Protein AF-A0AA42YDP5-F1 (afdb_monomer)

Sequence (291 aa):
MPQPLALMGTMVLSLAGALAIDWLGHRAGLTPPGFVVPEGREARVWGALVRRSLAIMLLAAVLWLGVFGALATLGAAPPADLTGTGVGVLFLLHLVFAAAIVLWYLLGFAGFRSLSLPRVLGLETASLPRELLVGLGAGVGAWVVVIAVLLVVGLVIVATGGEDALPREPPAMIPWIAGLPIAVRLAVSLSAGFFEELFFRGFLQPRTGVALSTALFVLAHANYEQPLMLVGIALLSLIFAQLVRWRRNIWPAIVAHALFDAVQLLVVVPMALEFLERGEAGPWLPIAGLG

Radius of gyration: 21.23 Å; Cα contacts (8 Å, |Δi|>4): 344; chains: 1; bounding box: 53×48×70 Å

pLDDT: mean 91.29, std 12.36, range [35.81, 98.88]

Structure (mmCIF, N/CA/C/O backbone):
data_AF-A0AA42YDP5-F1
#
_entry.id   AF-A0AA42YDP5-F1
#
loop_
_atom_site.group_PDB
_atom_site.id
_atom_site.type_symbol
_atom_site.label_atom_id
_atom_site.label_alt_id
_atom_site.label_comp_id
_atom_site.label_asym_id
_atom_site.label_entity_id
_atom_site.label_seq_id
_atom_site.pdbx_PDB_ins_code
_atom_site.Cartn_x
_atom_site.Cartn_y
_atom_site.Cartn_z
_atom_site.occupancy
_atom_site.B_iso_or_equiv
_atom_site.auth_seq_id
_atom_site.auth_comp_id
_atom_site.auth_asym_id
_atom_site.auth_atom_id
_atom_site.pdbx_PDB_model_num
ATOM 1 N N . MET A 1 1 ? 13.382 20.798 -7.047 1.00 60.06 1 MET A N 1
ATOM 2 C CA . MET A 1 1 ? 12.387 20.889 -5.955 1.00 60.06 1 MET A CA 1
ATOM 3 C C . MET A 1 1 ? 11.008 21.030 -6.580 1.00 60.06 1 MET A C 1
ATOM 5 O O . MET A 1 1 ? 10.918 21.751 -7.571 1.00 60.06 1 MET A O 1
ATOM 9 N N . PRO A 1 2 ? 9.975 20.344 -6.066 1.00 68.69 2 PRO A N 1
ATOM 10 C CA . PRO A 1 2 ? 8.617 20.468 -6.591 1.00 68.69 2 PRO A CA 1
ATOM 11 C C . PRO A 1 2 ? 8.120 21.915 -6.477 1.00 68.69 2 PRO A C 1
ATOM 13 O O . PRO A 1 2 ? 8.453 22.619 -5.521 1.00 68.69 2 PRO A O 1
ATOM 16 N N . GLN A 1 3 ? 7.342 22.370 -7.461 1.00 84.19 3 GLN A N 1
ATOM 17 C CA . GLN A 1 3 ? 6.787 23.724 -7.437 1.00 84.19 3 GLN A CA 1
ATOM 18 C C . GLN A 1 3 ? 5.827 23.876 -6.239 1.00 84.19 3 GLN A C 1
ATOM 20 O O . GLN A 1 3 ? 5.048 22.955 -5.976 1.00 84.19 3 GLN A O 1
ATOM 25 N N . PRO A 1 4 ? 5.807 25.024 -5.531 1.00 87.69 4 PRO A N 1
ATOM 26 C CA . PRO A 1 4 ? 4.947 25.222 -4.357 1.00 87.69 4 PRO A CA 1
ATOM 27 C C . PRO A 1 4 ? 3.463 24.920 -4.612 1.00 87.69 4 PRO A C 1
ATOM 29 O O . PRO A 1 4 ? 2.783 24.363 -3.752 1.00 87.69 4 PRO A O 1
ATOM 32 N N . LEU A 1 5 ? 2.970 25.222 -5.818 1.00 89.56 5 LEU A N 1
ATOM 33 C CA . LEU A 1 5 ? 1.597 24.921 -6.230 1.00 89.56 5 LEU A CA 1
ATOM 34 C C . LEU A 1 5 ? 1.321 23.414 -6.321 1.00 89.56 5 LEU A C 1
ATOM 36 O O . LEU A 1 5 ? 0.248 22.974 -5.917 1.00 89.56 5 LEU A O 1
ATOM 40 N N . ALA A 1 6 ? 2.284 22.618 -6.793 1.00 89.81 6 ALA A N 1
ATOM 41 C CA . ALA A 1 6 ? 2.152 21.164 -6.865 1.00 89.81 6 ALA A CA 1
ATOM 42 C C . ALA A 1 6 ? 2.104 20.540 -5.459 1.00 89.81 6 ALA A C 1
ATOM 44 O O . ALA A 1 6 ? 1.275 19.673 -5.181 1.00 89.81 6 ALA A O 1
ATOM 45 N N . LEU A 1 7 ? 2.933 21.037 -4.535 1.00 91.31 7 LEU A N 1
ATOM 46 C CA . LEU A 1 7 ? 2.887 20.630 -3.127 1.00 91.31 7 LEU A CA 1
ATOM 47 C C . LEU A 1 7 ? 1.543 20.979 -2.476 1.00 91.31 7 LEU A C 1
ATOM 49 O O . LEU A 1 7 ? 0.930 20.130 -1.833 1.00 91.31 7 LEU A O 1
ATOM 53 N N . MET A 1 8 ? 1.053 22.202 -2.679 1.00 94.69 8 MET A N 1
ATOM 54 C CA . MET A 1 8 ? -0.244 22.623 -2.148 1.00 94.69 8 MET A CA 1
ATOM 55 C C . MET A 1 8 ? -1.392 21.788 -2.734 1.00 94.69 8 MET A C 1
ATOM 57 O O . MET A 1 8 ? -2.274 21.349 -1.997 1.00 94.69 8 MET A O 1
ATOM 61 N N . GLY A 1 9 ? -1.360 21.512 -4.042 1.00 95.62 9 GLY A N 1
ATOM 62 C CA . GLY A 1 9 ? -2.354 20.677 -4.714 1.00 95.62 9 GLY A CA 1
ATOM 63 C C . GLY A 1 9 ? -2.434 19.269 -4.121 1.00 95.62 9 GLY A C 1
ATOM 64 O O . GLY A 1 9 ? -3.526 18.785 -3.825 1.00 95.62 9 GLY A O 1
ATOM 65 N N . THR A 1 10 ? -1.291 18.629 -3.860 1.00 96.38 10 THR A N 1
ATOM 66 C CA . THR A 1 10 ? -1.270 17.283 -3.265 1.00 96.38 10 THR A CA 1
ATOM 67 C C . THR A 1 10 ? -1.745 17.275 -1.814 1.00 96.38 10 THR A C 1
ATOM 69 O O . THR A 1 10 ? -2.442 16.339 -1.421 1.00 96.38 10 THR A O 1
ATOM 72 N N . MET A 1 11 ? -1.473 18.322 -1.026 1.00 96.88 11 MET A N 1
ATOM 73 C CA . MET A 1 11 ? -2.039 18.467 0.325 1.00 96.88 11 MET A CA 1
ATOM 74 C C . MET A 1 11 ? -3.570 18.576 0.297 1.00 96.88 11 MET A C 1
ATOM 76 O O . MET A 1 11 ? -4.250 17.897 1.069 1.00 96.88 11 MET A O 1
ATOM 80 N N . VAL A 1 12 ? -4.125 19.375 -0.624 1.00 97.88 12 VAL A N 1
ATOM 81 C CA . VAL A 1 12 ? -5.582 19.517 -0.800 1.00 97.88 12 VAL A CA 1
ATOM 82 C C . VAL A 1 12 ? -6.216 18.188 -1.209 1.00 97.88 12 VAL A C 1
ATOM 84 O O . VAL A 1 12 ? -7.200 17.771 -0.596 1.00 97.88 12 VAL A O 1
ATOM 87 N N . LEU A 1 13 ? -5.632 17.485 -2.187 1.00 97.88 13 LEU A N 1
ATOM 88 C CA . LEU A 1 13 ? -6.095 16.155 -2.604 1.00 97.88 13 LEU A CA 1
ATOM 89 C C . LEU A 1 13 ? -6.057 15.147 -1.451 1.00 97.88 13 LEU A C 1
ATOM 91 O O . LEU A 1 13 ? -6.975 14.344 -1.305 1.00 97.88 13 LEU A O 1
ATOM 95 N N . SER A 1 14 ? -5.038 15.224 -0.598 1.00 98.38 14 SER A N 1
ATOM 96 C CA . SER A 1 14 ? -4.888 14.321 0.544 1.00 98.38 14 SER A CA 1
ATOM 97 C C . SER A 1 14 ? -5.940 14.561 1.620 1.00 98.38 14 SER A C 1
ATOM 99 O O . SER A 1 14 ? -6.517 13.602 2.134 1.00 98.38 14 SER A O 1
ATOM 101 N N . LEU A 1 15 ? -6.247 15.826 1.928 1.00 98.62 15 LEU A N 1
ATOM 102 C CA . LEU A 1 15 ? -7.331 16.171 2.848 1.00 98.62 15 LEU A CA 1
ATOM 103 C C . LEU A 1 15 ? -8.695 15.755 2.281 1.00 98.62 15 LEU A C 1
ATOM 105 O O . LEU A 1 15 ? -9.489 15.133 2.987 1.00 98.62 15 LEU A O 1
ATOM 109 N N . ALA A 1 16 ? -8.952 16.041 1.002 1.00 98.44 16 ALA A N 1
ATOM 110 C CA . ALA A 1 16 ? -10.180 15.626 0.327 1.00 98.44 16 ALA A CA 1
ATOM 111 C C . ALA A 1 16 ? -10.330 14.094 0.310 1.00 98.44 16 ALA A C 1
ATOM 113 O O . ALA A 1 16 ? -11.400 13.572 0.621 1.00 98.44 16 ALA A O 1
ATOM 114 N N . GLY A 1 17 ? -9.245 13.370 0.023 1.00 98.38 17 GLY A N 1
ATOM 115 C CA . GLY A 1 17 ? -9.190 11.912 0.072 1.00 98.38 17 GLY A CA 1
ATOM 116 C C . GLY A 1 17 ? -9.480 11.366 1.470 1.00 98.38 17 GLY A C 1
ATOM 117 O O . GLY A 1 17 ? -10.308 10.469 1.612 1.00 98.38 17 GLY A O 1
ATOM 118 N N . ALA A 1 18 ? -8.872 11.938 2.513 1.00 98.69 18 ALA A N 1
ATOM 119 C CA . ALA A 1 18 ? -9.116 11.534 3.897 1.00 98.69 18 ALA A CA 1
ATOM 120 C C . ALA A 1 18 ? -10.579 11.747 4.321 1.00 98.69 18 ALA A C 1
ATOM 122 O O . ALA A 1 18 ? -11.178 10.854 4.921 1.00 98.69 18 ALA A O 1
ATOM 123 N N . LEU A 1 19 ? -11.175 12.889 3.958 1.00 98.62 19 LEU A N 1
ATOM 124 C CA . LEU A 1 19 ? -12.594 13.176 4.193 1.00 98.62 19 LEU A CA 1
ATOM 125 C C . LEU A 1 19 ? -13.506 12.195 3.442 1.00 98.62 19 LEU A C 1
ATOM 127 O O . LEU A 1 19 ? -14.472 11.690 4.015 1.00 98.62 19 LEU A O 1
ATOM 131 N N . ALA A 1 20 ? -13.188 11.880 2.183 1.00 98.44 20 ALA A N 1
ATOM 132 C CA . ALA A 1 20 ? -13.941 10.910 1.394 1.00 98.44 20 ALA A CA 1
ATOM 133 C C . ALA A 1 20 ? -13.860 9.496 1.992 1.00 98.44 20 ALA A C 1
ATOM 135 O O . ALA A 1 20 ? -14.878 8.812 2.081 1.00 98.44 20 ALA A O 1
ATOM 136 N N . ILE A 1 21 ? -12.679 9.065 2.449 1.00 98.50 21 ILE A N 1
ATOM 137 C CA . ILE A 1 21 ? -12.478 7.762 3.101 1.00 98.50 21 ILE A CA 1
ATOM 138 C C . ILE A 1 21 ? -13.245 7.682 4.423 1.00 98.50 21 ILE A C 1
ATOM 140 O O . ILE A 1 21 ? -13.883 6.663 4.688 1.00 98.50 21 ILE A O 1
ATOM 144 N N . ASP A 1 22 ? -13.213 8.735 5.243 1.00 98.31 22 ASP A N 1
ATOM 145 C CA . ASP A 1 22 ? -13.980 8.800 6.491 1.00 98.31 22 ASP A CA 1
ATOM 146 C C . ASP A 1 22 ? -15.493 8.721 6.223 1.00 98.31 22 ASP A C 1
ATOM 148 O O . ASP A 1 22 ? -16.202 7.931 6.850 1.00 98.31 22 ASP A O 1
ATOM 152 N N . TRP A 1 23 ? -15.983 9.457 5.224 1.00 98.12 23 TRP A N 1
ATOM 153 C CA . TRP A 1 23 ? -17.385 9.422 4.809 1.00 98.12 23 TRP A CA 1
ATOM 154 C C . TRP A 1 23 ? -17.817 8.059 4.247 1.00 98.12 23 TRP A C 1
ATOM 156 O O . TRP A 1 23 ? -18.878 7.548 4.618 1.00 98.12 23 TRP A O 1
ATOM 166 N N . LEU A 1 24 ? -17.002 7.435 3.391 1.00 98.25 24 LEU A N 1
ATOM 167 C CA . LEU A 1 24 ? -17.268 6.092 2.867 1.00 98.25 24 LEU A CA 1
ATOM 168 C C . LEU A 1 24 ? -17.249 5.049 3.990 1.00 98.25 24 LEU A C 1
ATOM 170 O O . LEU A 1 24 ? -18.151 4.217 4.073 1.00 98.25 24 LEU A O 1
ATOM 174 N N . GLY A 1 25 ? -16.280 5.143 4.905 1.00 97.44 25 GLY A N 1
ATOM 175 C CA . GLY A 1 25 ? -16.210 4.302 6.095 1.00 97.44 25 GLY A CA 1
ATOM 176 C C . GLY A 1 25 ? -17.451 4.446 6.975 1.00 97.44 25 GLY A C 1
ATOM 177 O O . GLY A 1 25 ? -17.982 3.445 7.453 1.00 97.44 25 GLY A O 1
ATOM 178 N N . HIS A 1 26 ? -17.970 5.665 7.132 1.00 96.75 26 HIS A N 1
ATOM 179 C CA . HIS A 1 26 ? -19.226 5.904 7.836 1.00 96.75 26 HIS A CA 1
ATOM 180 C C . HIS A 1 26 ? -20.419 5.233 7.149 1.00 96.75 26 HIS A C 1
ATOM 182 O O . HIS A 1 26 ? -21.179 4.519 7.803 1.00 96.75 26 HIS A O 1
ATOM 188 N N . ARG A 1 27 ? -20.543 5.371 5.824 1.00 96.94 27 ARG A N 1
ATOM 189 C CA . ARG A 1 27 ? -21.592 4.696 5.040 1.00 96.94 27 ARG A CA 1
ATOM 190 C C . ARG A 1 27 ? -21.494 3.172 5.082 1.00 96.94 27 ARG A C 1
ATOM 192 O O . ARG A 1 27 ? -22.520 2.503 5.042 1.00 96.94 27 ARG A O 1
ATOM 199 N N . ALA A 1 28 ? -20.284 2.633 5.188 1.00 95.31 28 ALA A N 1
ATOM 200 C CA . ALA A 1 28 ? -20.033 1.203 5.337 1.00 95.31 28 ALA A CA 1
ATOM 201 C C . ALA A 1 28 ? -20.266 0.681 6.772 1.00 95.31 28 ALA A C 1
ATOM 203 O O . ALA A 1 28 ? -20.070 -0.506 7.022 1.00 95.31 28 ALA A O 1
ATOM 204 N N . GLY A 1 29 ? -20.650 1.541 7.726 1.00 95.50 29 GLY A N 1
ATOM 205 C CA . GLY A 1 29 ? -20.834 1.152 9.128 1.00 95.50 29 GLY A CA 1
ATOM 206 C C . GLY A 1 29 ? -19.521 0.859 9.864 1.00 95.50 29 GLY A C 1
ATOM 207 O O . GLY A 1 29 ? -19.519 0.160 10.873 1.00 95.50 29 GLY A O 1
ATOM 208 N N . LEU A 1 30 ? -18.398 1.385 9.369 1.00 95.44 30 LEU A N 1
ATOM 209 C CA . LEU A 1 30 ? -17.052 1.169 9.910 1.00 95.44 30 LEU A CA 1
ATOM 210 C C . LEU A 1 30 ? -16.560 2.329 10.787 1.00 95.44 30 LEU A C 1
ATOM 212 O O . LEU A 1 30 ? -15.367 2.406 11.084 1.00 95.44 30 LEU A O 1
ATOM 216 N N . THR A 1 31 ? -17.443 3.245 11.197 1.00 95.25 31 THR A N 1
ATOM 217 C CA . THR A 1 31 ? -17.087 4.331 12.121 1.00 95.25 31 THR A CA 1
ATOM 218 C C . THR A 1 31 ? -16.691 3.753 13.486 1.00 95.25 31 THR A C 1
ATOM 220 O O . THR A 1 31 ? -17.514 3.100 14.129 1.00 95.25 31 THR A O 1
ATOM 223 N N . PRO A 1 32 ? -15.462 4.002 13.974 1.00 95.38 32 PRO A N 1
ATOM 224 C CA . PRO A 1 32 ? -15.066 3.632 15.326 1.00 95.38 32 PRO A CA 1
ATOM 225 C C . PRO A 1 32 ? -15.949 4.274 16.397 1.00 95.38 32 PRO A C 1
ATOM 227 O O . PRO A 1 32 ? -16.369 5.423 16.237 1.00 95.38 32 PRO A O 1
ATOM 230 N N . PRO A 1 33 ? -16.156 3.600 17.539 1.00 94.75 33 PRO A N 1
ATOM 231 C CA . PRO A 1 33 ? -17.000 4.109 18.617 1.00 94.75 33 PRO A CA 1
ATOM 232 C C . PRO A 1 33 ? -16.508 5.455 19.169 1.00 94.75 33 PRO A C 1
ATOM 234 O O . PRO A 1 33 ? -17.319 6.302 19.524 1.00 94.75 33 PRO A O 1
ATOM 237 N N . GLY A 1 34 ? -15.194 5.698 19.178 1.00 94.31 34 GLY A N 1
ATOM 238 C CA . GLY A 1 34 ? -14.605 6.964 19.615 1.00 94.31 34 GLY A CA 1
ATOM 239 C C . GLY A 1 34 ? -14.862 8.155 18.692 1.00 94.31 34 GLY A C 1
ATOM 240 O O . GLY A 1 34 ? -14.559 9.277 19.088 1.00 94.31 34 GLY A O 1
ATOM 241 N N . PHE A 1 35 ? -15.401 7.934 17.489 1.00 95.56 35 PHE A N 1
ATOM 242 C CA . PHE A 1 35 ? -15.750 8.991 16.531 1.00 95.56 35 PHE A CA 1
ATOM 243 C C . PHE A 1 35 ? -17.258 9.255 16.466 1.00 95.56 35 PHE A C 1
ATOM 245 O O . PHE A 1 35 ? -17.685 10.211 15.817 1.00 95.56 35 PHE A O 1
ATOM 252 N N . VAL A 1 36 ? -18.069 8.413 17.113 1.00 93.50 36 VAL A N 1
ATOM 253 C CA . VAL A 1 36 ? -19.520 8.589 17.168 1.00 93.50 36 VAL A CA 1
ATOM 254 C C . VAL A 1 36 ? -19.829 9.729 18.130 1.00 93.50 36 VAL A C 1
ATOM 256 O O . VAL A 1 36 ? -19.482 9.666 19.308 1.00 93.50 36 VAL A O 1
ATOM 259 N N . VAL A 1 37 ? -20.478 10.777 17.625 1.00 89.12 37 VAL A N 1
ATOM 260 C CA . VAL A 1 37 ? -20.933 11.904 18.442 1.00 89.12 37 VAL A CA 1
ATOM 261 C C . VAL A 1 37 ? -22.185 11.463 19.208 1.00 89.12 37 VAL A C 1
ATOM 263 O O . VAL A 1 37 ? -23.193 11.161 18.569 1.00 89.12 37 VAL A O 1
ATOM 266 N N . PRO A 1 38 ? -22.144 11.375 20.549 1.00 84.56 38 PRO A N 1
ATOM 267 C CA . PRO A 1 38 ? -23.304 10.962 21.326 1.00 84.56 38 PRO A CA 1
ATOM 268 C C . PRO A 1 38 ? -24.334 12.091 21.419 1.00 84.56 38 PRO A C 1
ATOM 270 O O . PRO A 1 38 ? -23.970 13.264 21.495 1.00 84.56 38 PRO A O 1
ATOM 273 N N . GLU A 1 39 ? -25.613 11.738 21.513 1.00 82.38 39 GLU A N 1
ATOM 274 C CA . GLU A 1 39 ? -26.657 12.685 21.908 1.00 82.38 39 GLU A CA 1
ATOM 275 C C . GLU A 1 39 ? -26.479 13.053 23.396 1.00 82.38 39 GLU A C 1
ATOM 277 O O . GLU A 1 39 ? -26.397 12.179 24.266 1.00 82.38 39 GLU A O 1
ATOM 282 N N . GLY A 1 40 ? -26.369 14.349 23.711 1.00 76.75 40 GLY A N 1
ATOM 283 C CA . GLY A 1 40 ? -26.294 14.851 25.088 1.00 76.75 40 GLY A CA 1
ATOM 284 C C . GLY A 1 40 ? -24.979 15.554 25.450 1.00 76.75 40 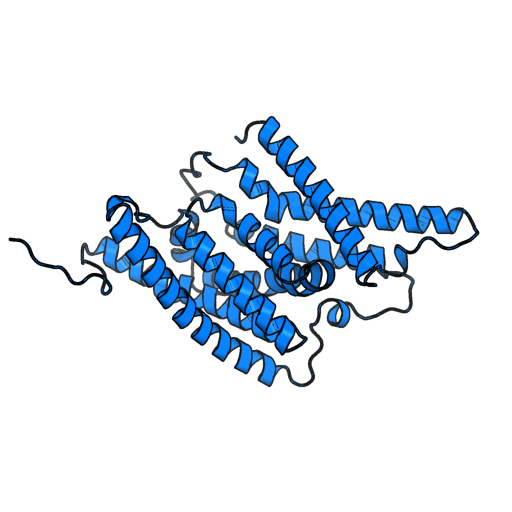GLY A C 1
ATOM 285 O O . GLY A 1 40 ? -24.540 16.453 24.743 1.00 76.75 40 GLY A O 1
ATOM 286 N N . ARG A 1 41 ? -24.400 15.204 26.616 1.00 74.69 41 ARG A N 1
ATOM 287 C CA . ARG A 1 41 ? -23.362 15.988 27.333 1.00 74.69 41 ARG A CA 1
ATOM 288 C C . ARG A 1 41 ? -22.268 16.551 26.412 1.00 74.69 41 ARG A C 1
ATOM 290 O O . ARG A 1 41 ? -21.454 15.787 25.891 1.00 74.69 41 ARG A O 1
ATOM 297 N N . GLU A 1 42 ? -22.165 17.879 26.358 1.00 79.00 42 GLU A N 1
ATOM 298 C CA . GLU A 1 42 ? -21.234 18.627 25.495 1.00 79.00 42 GLU A CA 1
ATOM 299 C C . GLU A 1 42 ? -19.784 18.129 25.561 1.00 79.00 42 GLU A C 1
ATOM 301 O O . GLU A 1 42 ? -19.142 17.939 24.532 1.00 79.00 42 GLU A O 1
ATOM 306 N N . ALA A 1 43 ? -19.261 17.832 26.755 1.00 73.81 43 ALA A N 1
ATOM 307 C CA . ALA A 1 43 ? -17.885 17.349 26.908 1.00 73.81 43 ALA A CA 1
ATOM 308 C C . ALA A 1 43 ? -17.609 16.041 26.135 1.00 73.81 43 ALA A C 1
ATOM 310 O O . ALA A 1 43 ? -16.506 15.831 25.630 1.00 73.81 43 ALA A O 1
ATOM 311 N N . ARG A 1 44 ? -18.609 15.157 26.009 1.00 82.62 44 ARG A N 1
ATOM 312 C CA . ARG A 1 44 ? -18.480 13.911 25.234 1.00 82.62 44 ARG A CA 1
ATOM 313 C C . ARG A 1 44 ? -18.575 14.167 23.730 1.00 82.62 44 ARG A C 1
ATOM 315 O O . ARG A 1 44 ? -17.884 13.494 22.971 1.00 82.62 44 ARG A O 1
ATOM 322 N N . VAL A 1 45 ? -19.376 15.153 23.321 1.00 87.44 45 VAL A N 1
ATOM 323 C CA . VAL A 1 45 ? -19.477 15.618 21.928 1.00 87.44 45 VAL A CA 1
ATOM 324 C C . VAL A 1 45 ? -18.128 16.152 21.451 1.00 87.44 45 VAL A C 1
ATOM 326 O O . VAL A 1 45 ? -17.592 15.658 20.459 1.00 87.44 45 VAL A O 1
ATOM 329 N N . TRP A 1 46 ? -17.523 17.079 22.200 1.00 89.94 46 TRP A N 1
ATOM 330 C CA . TRP A 1 46 ? -16.215 17.646 21.860 1.00 89.94 46 TRP A CA 1
ATOM 331 C C . TRP A 1 46 ? -15.114 16.586 21.795 1.00 89.94 46 TRP A C 1
ATOM 333 O O . TRP A 1 46 ? -14.316 16.592 20.860 1.00 89.94 46 TRP A O 1
ATOM 343 N N . GLY A 1 47 ? -15.104 15.629 22.728 1.00 92.38 47 GLY A N 1
ATOM 344 C CA . GLY A 1 47 ? -14.147 14.521 22.704 1.00 92.38 47 GLY A CA 1
ATOM 345 C C . GLY A 1 47 ? -14.223 13.682 21.422 1.00 92.38 47 GLY A C 1
ATOM 346 O O . GLY A 1 47 ? -13.188 13.387 20.826 1.00 92.38 47 GLY A O 1
ATOM 347 N N . ALA A 1 48 ? -15.430 13.331 20.966 1.00 93.44 48 ALA A N 1
ATOM 348 C CA . ALA A 1 48 ? -15.621 12.560 19.734 1.00 93.44 48 ALA A CA 1
ATOM 349 C C . ALA A 1 48 ? -15.208 13.352 18.482 1.00 93.44 48 ALA A C 1
ATOM 351 O O . ALA A 1 48 ? -14.509 12.823 17.614 1.00 93.44 48 ALA A O 1
ATOM 352 N N . LEU A 1 49 ? -15.583 14.636 18.416 1.00 94.88 49 LEU A N 1
ATOM 353 C CA . LEU A 1 49 ? -15.221 15.523 17.308 1.00 94.88 49 LEU A CA 1
ATOM 354 C C . LEU A 1 49 ? -13.706 15.702 17.199 1.00 94.88 49 LEU A C 1
ATOM 356 O O . LEU A 1 49 ? -13.151 15.543 16.116 1.00 94.88 49 LEU A O 1
ATOM 360 N N . VAL A 1 50 ? -13.019 15.962 18.315 1.00 96.50 50 VAL A N 1
ATOM 361 C CA . VAL A 1 50 ? -11.557 16.113 18.331 1.00 96.50 50 VAL A CA 1
ATOM 362 C C . VAL A 1 50 ? -10.875 14.823 17.878 1.00 96.50 50 VAL A C 1
ATOM 364 O O . VAL A 1 50 ? -10.007 14.870 17.008 1.00 96.50 50 VAL A O 1
ATOM 367 N N . ARG A 1 51 ? -11.288 13.659 18.399 1.00 97.31 51 ARG A N 1
ATOM 368 C CA . ARG A 1 51 ? -10.708 12.360 18.011 1.00 97.31 51 ARG A CA 1
ATOM 369 C C . ARG A 1 51 ? -10.875 12.082 16.517 1.00 97.31 51 ARG A C 1
ATOM 371 O O . ARG A 1 51 ? -9.906 11.681 15.873 1.00 97.31 51 ARG A O 1
ATOM 378 N N . ARG A 1 52 ? -12.067 12.326 15.962 1.00 97.75 52 ARG A N 1
ATOM 379 C CA . ARG A 1 52 ? -12.346 12.140 14.530 1.00 97.75 52 ARG A CA 1
ATOM 380 C C . ARG A 1 52 ? -11.546 13.115 13.666 1.00 97.75 52 ARG A C 1
ATOM 382 O O . ARG A 1 52 ? -10.928 12.687 12.697 1.00 97.75 52 ARG A O 1
ATOM 389 N N . SER A 1 53 ? -11.488 14.393 14.040 1.00 98.12 53 SER A N 1
ATOM 390 C CA . SER A 1 53 ? -10.696 15.401 13.325 1.00 98.12 53 SER A CA 1
ATOM 391 C C . SER A 1 53 ? -9.208 15.051 13.312 1.00 98.12 53 SER A C 1
ATOM 393 O O . SER A 1 53 ? -8.585 15.087 12.256 1.00 98.12 53 SER A O 1
ATOM 395 N N . LEU A 1 54 ? -8.641 14.632 14.449 1.00 98.56 54 LEU A N 1
ATOM 396 C CA . LEU A 1 54 ? -7.249 14.171 14.515 1.00 98.56 54 LEU A CA 1
ATOM 397 C C . LEU A 1 54 ? -7.011 12.940 13.633 1.00 98.56 54 LEU A C 1
ATOM 399 O O . LEU A 1 54 ? -5.985 12.860 12.964 1.00 98.56 54 LEU A O 1
ATOM 403 N N . ALA A 1 55 ? -7.960 12.003 13.588 1.00 98.50 55 ALA A N 1
ATOM 404 C CA . ALA A 1 55 ? -7.864 10.819 12.741 1.00 98.50 55 ALA A CA 1
ATOM 405 C C . ALA A 1 55 ? -7.914 11.160 11.241 1.00 98.50 55 ALA A C 1
ATOM 407 O O . ALA A 1 55 ? -7.169 10.570 10.459 1.00 98.50 55 ALA A O 1
ATOM 408 N N . ILE A 1 56 ? -8.743 12.131 10.842 1.00 98.69 56 ILE A N 1
ATOM 409 C CA . ILE A 1 56 ? -8.802 12.644 9.464 1.00 98.69 56 ILE A CA 1
ATOM 410 C C . ILE A 1 56 ? -7.494 13.350 9.103 1.00 98.69 56 ILE A C 1
ATOM 412 O O . ILE A 1 56 ? -6.940 13.083 8.041 1.00 98.69 56 ILE A O 1
ATOM 416 N N . MET A 1 57 ? -6.962 14.199 9.987 1.00 98.69 57 MET A N 1
ATOM 417 C CA . MET A 1 57 ? -5.688 14.890 9.758 1.00 98.69 57 MET A CA 1
ATOM 418 C C . MET A 1 57 ? -4.512 13.912 9.658 1.00 98.69 57 MET A C 1
ATOM 420 O O . MET A 1 57 ? -3.665 14.058 8.780 1.00 98.69 57 MET A O 1
ATOM 424 N N . LEU A 1 58 ? -4.486 12.883 10.510 1.00 98.69 58 LEU A N 1
ATOM 425 C CA . LEU A 1 58 ? -3.509 11.798 10.439 1.00 98.69 58 LEU A CA 1
ATOM 426 C C . LEU A 1 58 ? -3.589 11.066 9.094 1.00 98.69 58 LEU A C 1
ATOM 428 O O . LEU A 1 58 ? -2.567 10.860 8.443 1.00 98.69 58 LEU A O 1
ATOM 432 N N . LEU A 1 59 ? -4.798 10.699 8.658 1.00 98.62 59 LEU A N 1
ATOM 433 C CA . LEU A 1 59 ? -4.999 10.037 7.373 1.00 98.62 59 LEU A CA 1
ATOM 434 C C . LEU A 1 59 ? -4.592 10.942 6.203 1.00 98.62 59 LEU A C 1
ATOM 436 O O . LEU A 1 59 ? -3.929 10.474 5.283 1.00 98.62 59 LEU A O 1
ATOM 440 N N . ALA A 1 60 ? -4.921 12.234 6.253 1.00 98.69 60 ALA A N 1
ATOM 441 C CA . ALA A 1 60 ? -4.514 13.204 5.242 1.00 98.69 60 ALA A CA 1
ATOM 442 C C . ALA A 1 60 ? -2.985 13.314 5.151 1.00 98.69 60 ALA A C 1
ATOM 444 O O . ALA A 1 60 ? -2.442 13.289 4.052 1.00 98.69 60 ALA A O 1
ATOM 445 N N . ALA A 1 61 ? -2.277 13.364 6.282 1.00 98.44 61 ALA A N 1
ATOM 446 C CA . ALA A 1 61 ? -0.815 13.401 6.293 1.00 98.44 61 ALA A CA 1
ATOM 447 C C . ALA A 1 61 ? -0.199 12.142 5.659 1.00 98.44 61 ALA A C 1
ATOM 449 O O . ALA A 1 61 ? 0.744 12.232 4.878 1.00 98.44 61 ALA A O 1
ATOM 450 N N . VAL A 1 62 ? -0.758 10.968 5.948 1.00 98.38 62 VAL A N 1
ATOM 451 C CA . VAL A 1 62 ? -0.263 9.687 5.420 1.00 98.38 62 VAL A CA 1
ATOM 452 C C . VAL A 1 62 ? -0.563 9.537 3.934 1.00 98.38 62 VAL A C 1
ATOM 454 O O . VAL A 1 62 ? 0.297 9.084 3.186 1.00 98.38 62 VAL A O 1
ATOM 457 N N . LEU A 1 63 ? -1.747 9.956 3.481 1.00 98.44 63 LEU A N 1
ATOM 458 C CA . LEU A 1 63 ? -2.076 9.999 2.056 1.00 98.44 63 LEU A CA 1
ATOM 459 C C . LEU A 1 63 ? -1.197 11.002 1.313 1.00 98.44 63 LEU A C 1
ATOM 461 O O . LEU A 1 63 ? -0.800 10.737 0.184 1.00 98.44 63 LEU A O 1
ATOM 465 N N . TRP A 1 64 ? -0.852 12.126 1.937 1.00 97.69 64 TRP A N 1
ATOM 466 C CA . TRP A 1 64 ? 0.059 13.088 1.335 1.00 97.69 64 TRP A CA 1
ATOM 467 C C . TRP A 1 64 ? 1.461 12.508 1.171 1.00 97.69 64 TRP A C 1
ATOM 469 O O . TRP A 1 64 ? 2.002 12.545 0.073 1.00 97.69 64 TRP A O 1
ATOM 479 N N . LEU A 1 65 ? 2.020 11.906 2.221 1.00 96.00 65 LEU A N 1
ATOM 480 C CA . LEU A 1 65 ? 3.366 11.331 2.176 1.00 96.00 65 LEU A CA 1
ATOM 481 C C . LEU A 1 65 ? 3.457 10.080 1.292 1.00 96.00 65 LEU A C 1
ATOM 483 O O . LEU A 1 65 ? 4.438 9.913 0.577 1.00 96.00 65 LEU A O 1
ATOM 487 N N . GLY A 1 66 ? 2.456 9.202 1.363 1.00 95.06 66 GLY A N 1
ATOM 488 C CA . GLY A 1 66 ? 2.509 7.864 0.777 1.00 95.06 66 GLY A CA 1
ATOM 489 C C . GLY A 1 66 ? 1.729 7.664 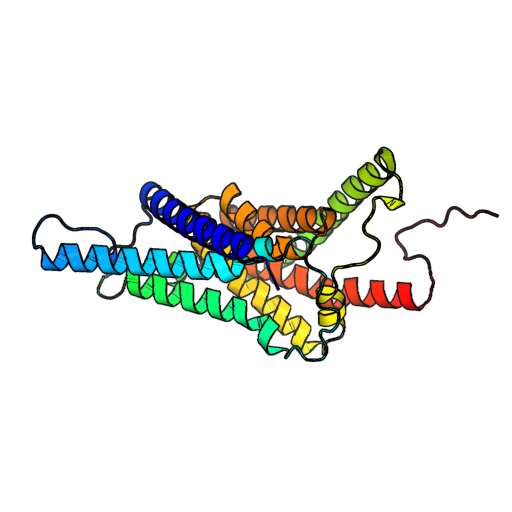-0.514 1.00 95.06 66 GLY A C 1
ATOM 490 O O . GLY A 1 66 ? 1.890 6.622 -1.131 1.00 95.06 66 GLY A O 1
ATOM 491 N N . VAL A 1 67 ? 0.854 8.597 -0.907 1.00 96.50 67 VAL A N 1
ATOM 492 C CA . VAL A 1 67 ? -0.019 8.424 -2.082 1.00 96.50 67 VAL A CA 1
ATOM 493 C C . VAL A 1 67 ? 0.061 9.621 -3.022 1.00 96.50 67 VAL A C 1
ATOM 495 O O . VAL A 1 67 ? 0.555 9.511 -4.137 1.00 96.50 67 VAL A O 1
ATOM 498 N N . PHE A 1 68 ? -0.408 10.788 -2.587 1.00 97.00 68 PHE A N 1
ATOM 499 C CA . PHE A 1 68 ? -0.512 11.960 -3.455 1.00 97.00 68 PHE A CA 1
ATOM 500 C C . PHE A 1 68 ? 0.814 12.700 -3.626 1.00 97.00 68 PHE A C 1
ATOM 502 O O . PHE A 1 68 ? 0.978 13.394 -4.623 1.00 97.00 68 PHE A O 1
ATOM 509 N N . GLY A 1 69 ? 1.771 12.552 -2.708 1.00 93.31 69 GLY A N 1
ATOM 510 C CA . GLY A 1 69 ? 3.078 13.210 -2.779 1.00 93.31 69 GLY A CA 1
ATOM 511 C C . GLY A 1 69 ? 3.857 12.864 -4.047 1.00 93.31 69 GLY A C 1
ATOM 512 O O . GLY A 1 69 ? 4.515 13.738 -4.609 1.00 93.31 69 GLY A O 1
ATOM 513 N N . ALA A 1 70 ? 3.687 11.643 -4.564 1.00 90.62 70 ALA A N 1
ATOM 514 C CA . ALA A 1 70 ? 4.256 11.204 -5.837 1.00 90.62 70 ALA A CA 1
ATOM 515 C C . ALA A 1 70 ? 3.815 12.081 -7.024 1.00 90.62 70 ALA A C 1
ATOM 517 O O . ALA A 1 70 ? 4.577 12.284 -7.965 1.00 90.62 70 ALA A O 1
ATOM 518 N N . LEU A 1 71 ? 2.614 12.670 -6.969 1.00 92.12 71 LEU A N 1
ATOM 519 C CA . LEU A 1 71 ? 2.124 13.568 -8.018 1.00 92.12 71 LEU A CA 1
ATOM 520 C C . LEU A 1 71 ? 2.870 14.905 -8.041 1.00 92.12 71 LEU A C 1
ATOM 522 O O . LEU A 1 71 ? 2.986 15.522 -9.095 1.00 92.12 71 LEU A O 1
ATOM 526 N N . ALA A 1 72 ? 3.389 15.362 -6.896 1.00 91.75 72 ALA A N 1
ATOM 527 C CA . ALA A 1 72 ? 4.145 16.611 -6.834 1.00 91.75 72 ALA A CA 1
ATOM 528 C C . ALA A 1 72 ? 5.527 16.491 -7.491 1.00 91.75 72 ALA A C 1
ATOM 530 O O . ALA A 1 72 ? 6.126 17.514 -7.820 1.00 91.75 72 ALA A O 1
ATOM 531 N N . THR A 1 73 ? 6.030 15.266 -7.667 1.00 87.94 73 THR A N 1
ATOM 532 C CA . THR A 1 73 ? 7.327 14.994 -8.294 1.00 87.94 73 THR A CA 1
ATOM 533 C C . THR A 1 73 ? 7.221 14.632 -9.771 1.00 87.94 73 THR A C 1
ATOM 535 O O . THR A 1 73 ? 8.261 14.448 -10.388 1.00 87.94 73 THR A O 1
ATOM 538 N N . LEU A 1 74 ? 6.012 14.554 -10.341 1.00 88.00 74 LEU A N 1
ATOM 539 C CA . LEU A 1 74 ? 5.832 14.196 -11.749 1.00 88.00 74 LEU A CA 1
ATOM 540 C C . LEU A 1 74 ? 6.524 15.191 -12.687 1.00 88.00 74 LEU A C 1
ATOM 542 O O . LEU A 1 74 ? 6.326 16.404 -12.580 1.00 88.00 74 LEU A O 1
ATOM 546 N N . GLY A 1 75 ? 7.314 14.665 -13.619 1.00 83.88 75 GLY A N 1
ATOM 547 C CA . GLY A 1 75 ? 8.111 15.433 -14.571 1.00 83.88 75 GLY A CA 1
ATOM 548 C C . GLY A 1 75 ? 9.301 16.153 -13.935 1.00 83.88 75 GLY A C 1
ATOM 549 O O . GLY A 1 75 ? 9.970 16.942 -14.606 1.00 83.88 75 GLY A O 1
ATOM 550 N N . ALA A 1 76 ? 9.577 15.925 -12.646 1.00 82.38 76 ALA A N 1
ATOM 551 C CA . ALA A 1 76 ? 10.821 16.373 -12.045 1.00 82.38 76 ALA A CA 1
ATOM 552 C C . ALA A 1 76 ? 11.959 15.471 -12.530 1.00 82.38 76 ALA A C 1
ATOM 554 O O . ALA A 1 76 ? 11.792 14.262 -12.659 1.00 82.38 76 ALA A O 1
ATOM 555 N N . ALA A 1 77 ? 13.140 16.052 -12.757 1.00 71.81 77 ALA A N 1
ATOM 556 C CA . ALA A 1 77 ? 14.314 15.248 -13.071 1.00 71.81 77 ALA A CA 1
ATOM 557 C C . ALA A 1 77 ? 14.521 14.196 -11.963 1.00 71.81 77 ALA A C 1
ATOM 559 O O . ALA A 1 77 ? 14.515 14.575 -10.779 1.00 71.81 77 ALA A O 1
ATOM 560 N N . PRO A 1 78 ? 14.692 12.906 -12.313 1.00 67.50 78 PRO A N 1
ATOM 561 C CA . PRO A 1 78 ? 14.972 11.884 -11.322 1.00 67.50 78 PRO A CA 1
ATOM 562 C C . PRO A 1 78 ? 16.231 12.285 -10.547 1.00 67.50 78 PRO A C 1
ATOM 564 O O . PRO A 1 78 ? 17.132 12.909 -11.122 1.00 67.50 78 PRO A O 1
ATOM 567 N N . PRO A 1 79 ? 16.312 11.982 -9.240 1.00 65.00 79 PRO A N 1
ATOM 568 C CA . PRO A 1 79 ? 17.534 12.229 -8.493 1.00 65.00 79 PRO A CA 1
ATOM 569 C C . PRO A 1 79 ? 18.682 11.505 -9.202 1.00 65.00 79 PRO A C 1
ATOM 571 O O . PRO A 1 79 ? 18.685 10.281 -9.297 1.00 65.00 79 PRO A O 1
ATOM 574 N N . ALA A 1 80 ? 19.627 12.287 -9.733 1.00 59.59 80 ALA A N 1
ATOM 575 C CA . ALA A 1 80 ? 20.726 11.792 -10.563 1.00 59.59 80 ALA A CA 1
ATOM 576 C C . ALA A 1 80 ? 21.693 10.880 -9.791 1.00 59.59 80 ALA A C 1
ATOM 578 O O . ALA A 1 80 ? 22.524 10.210 -10.394 1.00 59.59 80 ALA A O 1
ATOM 579 N N . ASP A 1 81 ? 21.588 10.866 -8.461 1.00 69.38 81 ASP A N 1
ATOM 580 C CA . ASP A 1 81 ? 22.473 10.123 -7.587 1.00 69.38 81 ASP A CA 1
ATOM 581 C C . ASP A 1 81 ? 21.732 9.634 -6.330 1.00 69.38 81 ASP A C 1
ATOM 583 O O . ASP A 1 81 ? 21.208 10.426 -5.542 1.00 69.38 81 ASP A O 1
ATOM 587 N N . LEU A 1 82 ? 21.687 8.311 -6.151 1.00 81.38 82 LEU A N 1
ATOM 588 C CA . LEU A 1 82 ? 21.139 7.646 -4.965 1.00 81.38 82 LEU A CA 1
ATOM 589 C C . LEU A 1 82 ? 22.236 7.212 -3.975 1.00 81.38 82 LEU A C 1
ATOM 591 O O . LEU A 1 82 ? 21.904 6.651 -2.932 1.00 81.38 82 LEU A O 1
ATOM 595 N N . THR A 1 83 ? 23.521 7.479 -4.243 1.00 74.06 83 THR A N 1
ATOM 596 C CA . THR A 1 83 ? 24.662 7.013 -3.425 1.00 74.06 83 THR A CA 1
ATOM 597 C C . THR A 1 83 ? 24.637 7.526 -1.983 1.00 74.06 83 THR A C 1
ATOM 599 O O . THR A 1 83 ? 25.108 6.840 -1.079 1.00 74.06 83 THR A O 1
ATOM 602 N N . GLY A 1 84 ? 24.028 8.691 -1.738 1.00 77.75 84 GLY A N 1
ATOM 603 C CA . GLY A 1 84 ? 23.813 9.244 -0.395 1.00 77.75 84 GLY A CA 1
ATOM 604 C C . GLY A 1 84 ? 22.541 8.752 0.310 1.00 77.75 84 GLY A C 1
ATOM 605 O O . GLY A 1 84 ? 22.295 9.119 1.460 1.00 77.75 84 GLY A O 1
ATOM 606 N N . THR A 1 85 ? 21.709 7.946 -0.356 1.00 84.44 85 THR A N 1
ATOM 607 C CA . THR A 1 85 ? 20.431 7.484 0.198 1.00 84.44 85 THR A CA 1
ATOM 608 C C . THR A 1 85 ? 20.664 6.286 1.110 1.00 84.44 85 THR A C 1
ATOM 610 O O . THR A 1 85 ? 21.005 5.191 0.668 1.00 84.44 85 THR A O 1
ATOM 613 N N . GLY A 1 86 ? 20.457 6.476 2.413 1.00 89.38 86 GLY A N 1
ATOM 614 C CA . GLY A 1 86 ? 20.541 5.383 3.377 1.00 89.38 86 GLY A CA 1
ATOM 615 C C . GLY A 1 86 ? 19.438 4.343 3.162 1.00 89.38 86 GLY A C 1
ATOM 616 O O . GLY A 1 86 ? 18.278 4.693 2.949 1.00 89.38 86 GLY A O 1
ATOM 617 N N . VAL A 1 87 ? 19.775 3.059 3.319 1.00 91.25 87 VAL A N 1
ATOM 618 C CA . VAL A 1 87 ? 18.838 1.920 3.199 1.00 91.25 87 VAL A CA 1
ATOM 619 C C . VAL A 1 87 ? 17.582 2.089 4.068 1.00 91.25 87 VAL A C 1
ATOM 621 O O . VAL A 1 87 ? 16.507 1.635 3.691 1.00 91.25 87 VAL A O 1
ATOM 624 N N . GLY A 1 88 ? 17.681 2.789 5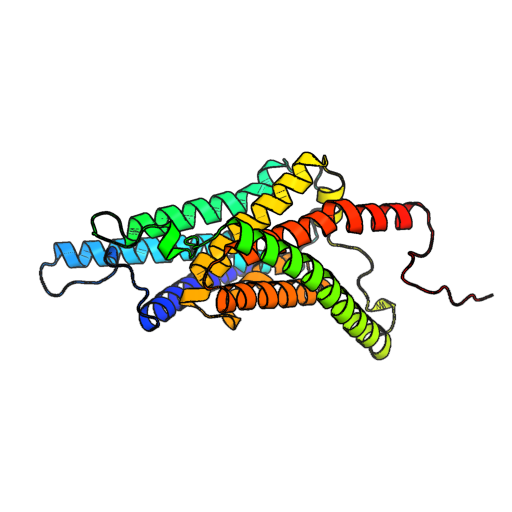.204 1.00 92.62 88 GLY A N 1
ATOM 625 C CA . GLY A 1 88 ? 16.540 3.068 6.083 1.00 92.62 88 GLY A CA 1
ATOM 626 C C . GLY A 1 88 ? 15.389 3.828 5.409 1.00 92.62 88 GLY A C 1
ATOM 627 O O . GLY A 1 88 ? 14.239 3.653 5.807 1.00 92.62 88 GLY A O 1
ATOM 628 N N . VAL A 1 89 ? 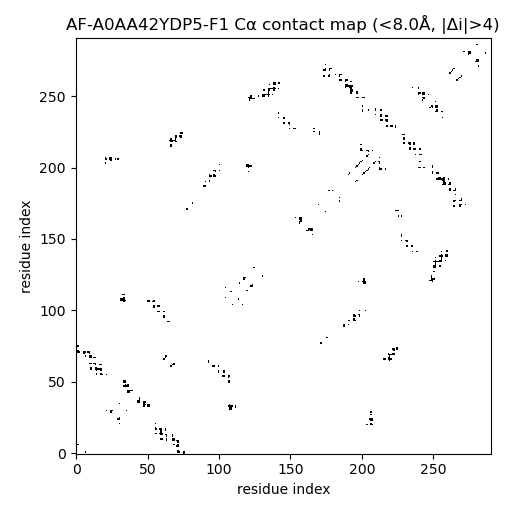15.665 4.610 4.358 1.00 92.00 89 VAL A N 1
ATOM 629 C CA . VAL A 1 89 ? 14.633 5.332 3.593 1.00 92.00 89 VAL A CA 1
ATOM 630 C C . VAL A 1 89 ? 13.628 4.367 2.957 1.00 92.00 89 VAL A C 1
ATOM 632 O O . VAL A 1 89 ? 12.440 4.681 2.926 1.00 92.00 89 VAL A O 1
ATOM 635 N N . LEU A 1 90 ? 14.064 3.166 2.555 1.00 92.56 90 LEU A N 1
ATOM 636 C CA . LEU A 1 90 ? 13.203 2.130 1.965 1.00 92.56 90 LEU A CA 1
ATOM 637 C C . LEU A 1 90 ? 12.115 1.623 2.920 1.00 92.56 90 LEU A C 1
ATOM 639 O O . LEU A 1 90 ? 11.118 1.065 2.480 1.00 92.56 90 LEU A O 1
ATOM 643 N N . PHE A 1 91 ? 12.295 1.813 4.228 1.00 96.88 91 PHE A N 1
ATOM 644 C CA . PHE A 1 91 ? 11.371 1.333 5.256 1.00 96.88 91 PHE A CA 1
ATOM 645 C C . PHE A 1 91 ? 10.554 2.459 5.893 1.00 96.88 91 PHE A C 1
ATOM 647 O O . PHE A 1 91 ? 9.608 2.193 6.636 1.00 96.88 91 PHE A O 1
ATOM 654 N N . LEU A 1 92 ? 10.899 3.723 5.627 1.00 96.06 92 LEU A N 1
ATOM 655 C CA . LEU A 1 92 ? 10.297 4.865 6.310 1.00 96.06 92 LEU A CA 1
ATOM 656 C C . LEU A 1 92 ? 8.788 4.946 6.058 1.00 96.06 92 LEU A C 1
ATOM 658 O O . LEU A 1 92 ? 8.021 5.137 7.001 1.00 96.06 92 LEU A O 1
ATOM 662 N N . LEU A 1 93 ? 8.352 4.747 4.812 1.00 95.75 93 LEU A N 1
ATOM 663 C CA . LEU A 1 93 ? 6.929 4.785 4.478 1.00 95.75 93 LEU A CA 1
ATOM 664 C C . LEU A 1 93 ? 6.149 3.647 5.159 1.00 95.75 93 LEU A C 1
ATOM 666 O O . LEU A 1 93 ? 5.050 3.870 5.665 1.00 95.75 93 LEU A O 1
ATOM 670 N N . HIS A 1 94 ? 6.744 2.458 5.277 1.00 97.75 94 HIS A N 1
ATOM 671 C CA . HIS A 1 94 ? 6.144 1.328 5.991 1.00 97.75 94 HIS A CA 1
ATOM 672 C C . HIS A 1 94 ? 5.951 1.628 7.483 1.00 97.75 94 HIS A C 1
ATOM 674 O O . HIS A 1 94 ? 4.903 1.319 8.055 1.00 97.75 94 HIS A O 1
ATOM 680 N N . LEU A 1 95 ? 6.930 2.290 8.111 1.00 97.88 95 LEU A N 1
ATOM 681 C CA . LEU A 1 95 ? 6.818 2.753 9.496 1.00 97.88 95 LEU A CA 1
ATOM 682 C C . LEU A 1 95 ? 5.730 3.821 9.648 1.00 97.88 95 LEU A C 1
ATOM 684 O O . LEU A 1 95 ? 4.974 3.780 10.619 1.00 97.88 95 LEU A O 1
ATOM 688 N N . VAL A 1 96 ? 5.610 4.742 8.686 1.00 98.12 96 VAL A N 1
ATOM 689 C CA . VAL A 1 96 ? 4.534 5.744 8.656 1.00 98.12 96 VAL 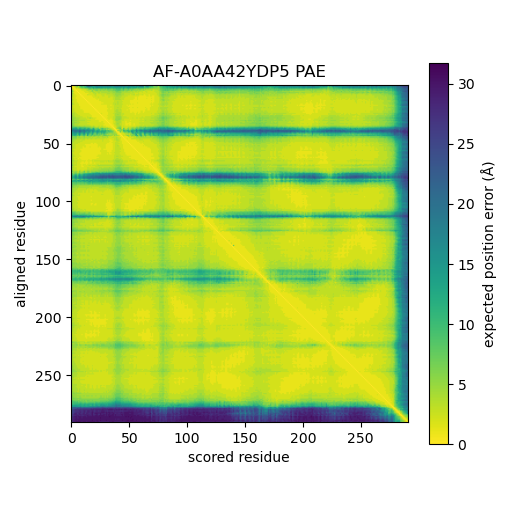A CA 1
ATOM 690 C C . VAL A 1 96 ? 3.165 5.067 8.561 1.00 98.12 96 VAL A C 1
ATOM 692 O O . VAL A 1 96 ? 2.277 5.408 9.341 1.00 98.12 96 VAL A O 1
ATOM 695 N N . PHE A 1 97 ? 2.990 4.069 7.689 1.00 98.50 97 PHE A N 1
ATOM 696 C CA . PHE A 1 97 ? 1.748 3.293 7.604 1.00 98.50 97 PHE A CA 1
ATOM 697 C C . PHE A 1 97 ? 1.432 2.550 8.904 1.00 98.50 97 PHE A C 1
ATOM 699 O O . PHE A 1 97 ? 0.306 2.635 9.401 1.00 98.50 97 PHE A O 1
ATOM 706 N N . ALA A 1 98 ? 2.416 1.875 9.501 1.00 98.25 98 ALA A N 1
ATOM 707 C CA . ALA A 1 98 ? 2.235 1.174 10.768 1.00 98.25 98 ALA A CA 1
ATOM 708 C C . ALA A 1 98 ? 1.816 2.132 11.896 1.00 98.25 98 ALA A C 1
ATOM 710 O O . ALA A 1 98 ? 0.827 1.888 12.592 1.00 98.25 98 ALA A O 1
ATOM 711 N N . ALA A 1 99 ? 2.531 3.251 12.044 1.00 98.38 99 ALA A N 1
ATOM 712 C CA . ALA A 1 99 ? 2.234 4.270 13.042 1.00 98.38 99 ALA A CA 1
ATOM 713 C C . ALA A 1 99 ? 0.845 4.881 12.821 1.00 98.38 99 ALA A C 1
ATOM 715 O O . ALA A 1 99 ? 0.081 5.028 13.774 1.00 98.38 99 ALA A O 1
ATOM 716 N N . ALA A 1 100 ? 0.484 5.176 11.571 1.00 98.38 100 ALA A N 1
ATOM 717 C CA . ALA A 1 100 ? -0.824 5.705 11.216 1.00 98.38 100 ALA A CA 1
ATOM 718 C C . ALA A 1 100 ? -1.959 4.764 11.613 1.00 98.38 100 ALA A C 1
ATOM 720 O O . ALA A 1 100 ? -2.927 5.199 12.231 1.00 98.38 100 ALA A O 1
ATOM 721 N N . ILE A 1 101 ? -1.830 3.471 11.311 1.00 98.31 101 ILE A N 1
ATOM 722 C CA . ILE A 1 101 ? -2.829 2.461 11.669 1.00 98.31 101 ILE A CA 1
ATOM 723 C C . ILE A 1 101 ? -2.984 2.370 13.191 1.00 98.31 101 ILE A C 1
ATOM 725 O O . ILE A 1 101 ? -4.110 2.380 13.693 1.00 98.31 101 ILE A O 1
ATOM 729 N N . VAL A 1 102 ? -1.873 2.320 13.933 1.00 97.88 102 VAL A N 1
ATOM 730 C CA . VAL A 1 102 ? -1.894 2.242 15.402 1.00 97.88 102 VAL A CA 1
ATOM 731 C C . VAL A 1 102 ? -2.518 3.497 16.008 1.00 97.88 102 VAL A C 1
ATOM 733 O O . VAL A 1 102 ? -3.435 3.390 16.820 1.00 97.88 102 VAL A O 1
ATOM 736 N N . LEU A 1 103 ? -2.075 4.688 15.603 1.00 98.38 103 LEU A N 1
ATOM 737 C CA . LEU A 1 103 ? -2.599 5.955 16.114 1.00 98.38 103 LEU A CA 1
ATOM 738 C C . LEU A 1 103 ? -4.076 6.139 15.757 1.00 98.38 103 LEU A C 1
ATOM 740 O O . LEU A 1 103 ? -4.866 6.516 16.621 1.00 98.38 103 LEU A O 1
ATOM 744 N N . TRP A 1 104 ? -4.475 5.813 14.526 1.00 98.25 104 TRP A N 1
ATOM 745 C CA . TRP A 1 104 ? -5.876 5.844 14.111 1.00 98.25 104 TRP A CA 1
ATOM 746 C C . TRP A 1 104 ? -6.722 4.876 14.944 1.00 98.25 104 TRP A C 1
ATOM 748 O O . TRP A 1 104 ? -7.806 5.241 15.400 1.00 98.25 104 TRP A O 1
ATOM 758 N N . TYR A 1 105 ? -6.217 3.667 15.216 1.00 97.31 105 TYR A N 1
ATOM 759 C CA . TYR A 1 105 ? -6.898 2.699 16.074 1.00 97.31 105 TYR A CA 1
ATOM 760 C C . TYR A 1 105 ? -7.035 3.207 17.513 1.00 97.31 105 TYR A C 1
ATOM 762 O O . TYR A 1 105 ? -8.119 3.128 18.085 1.00 97.31 105 TYR A O 1
ATOM 770 N N . LEU A 1 106 ? -5.983 3.784 18.099 1.00 96.94 106 LEU A N 1
ATOM 771 C CA . LEU A 1 106 ? -6.050 4.377 19.438 1.00 96.94 106 LEU A CA 1
ATOM 772 C C . LEU A 1 106 ? -7.067 5.527 19.482 1.00 96.94 106 LEU A C 1
ATOM 774 O O . LEU A 1 106 ? -7.942 5.547 20.352 1.00 96.94 106 LEU A O 1
ATOM 778 N N . LEU A 1 107 ? -7.032 6.427 18.497 1.00 97.19 107 LEU A N 1
ATOM 779 C CA . LEU A 1 107 ? -8.018 7.497 18.351 1.00 97.19 107 LEU A CA 1
ATOM 780 C C . LEU A 1 107 ? -9.437 6.941 18.192 1.00 97.19 107 LEU A C 1
ATOM 782 O O . LEU A 1 107 ? -10.360 7.509 18.761 1.00 97.19 107 LEU A O 1
ATOM 786 N N . GLY A 1 108 ? -9.640 5.822 17.501 1.00 96.00 108 GLY A N 1
ATOM 787 C CA . GLY A 1 108 ? -10.968 5.248 17.269 1.00 96.00 108 GLY A CA 1
ATOM 788 C C . GLY A 1 108 ? -11.521 4.384 18.407 1.00 96.00 108 GLY A C 1
ATOM 789 O O . GLY A 1 108 ? -12.727 4.387 18.650 1.00 96.00 108 GLY A O 1
ATOM 790 N N . PHE A 1 109 ? -10.664 3.649 19.117 1.00 95.25 109 PHE A N 1
ATOM 791 C CA . PHE A 1 109 ? -11.084 2.518 19.955 1.00 95.25 109 PHE A CA 1
ATOM 792 C C . PHE A 1 109 ? -10.595 2.577 21.406 1.00 95.25 109 PHE A C 1
ATOM 794 O O . PHE A 1 109 ? -11.158 1.886 22.258 1.00 95.25 109 PHE A O 1
ATOM 801 N N . ALA A 1 110 ? -9.608 3.418 21.743 1.00 92.56 110 ALA A N 1
ATOM 802 C CA . ALA A 1 110 ? -9.136 3.525 23.125 1.00 92.56 110 ALA A CA 1
ATOM 803 C C . ALA A 1 110 ? -10.269 3.971 24.067 1.00 92.56 110 ALA A C 1
ATOM 805 O O . ALA A 1 110 ? -10.968 4.955 23.789 1.00 92.56 110 ALA A O 1
ATOM 806 N N . GLY A 1 111 ? -10.436 3.236 25.172 1.00 88.25 111 GLY A N 1
ATOM 807 C CA . GLY A 1 111 ? -11.497 3.446 26.163 1.00 88.25 111 GLY A CA 1
ATOM 808 C C . GLY A 1 111 ? -12.825 2.739 25.861 1.00 88.25 111 GLY A C 1
ATOM 809 O O . GLY A 1 111 ? -13.757 2.867 26.651 1.00 88.25 111 GLY A O 1
ATOM 810 N N . PHE A 1 112 ? -12.926 1.975 24.765 1.00 88.38 112 PHE A N 1
ATOM 811 C CA . PHE A 1 112 ? -14.143 1.255 24.379 1.00 88.38 112 PHE A CA 1
ATOM 812 C C . PHE A 1 112 ? -13.921 -0.260 24.338 1.00 88.38 112 PHE A C 1
ATOM 814 O O . PHE A 1 112 ? -12.902 -0.738 23.836 1.00 88.38 112 PHE A O 1
ATOM 821 N N . ARG A 1 113 ? -14.918 -1.036 24.794 1.00 82.81 113 ARG A N 1
ATOM 822 C CA . ARG A 1 113 ? -14.982 -2.478 24.501 1.00 82.81 113 ARG A CA 1
ATOM 823 C C . ARG A 1 113 ? -15.202 -2.637 22.999 1.00 82.81 113 ARG A C 1
ATOM 825 O O . ARG A 1 113 ? -16.268 -2.295 22.499 1.00 82.81 113 ARG A O 1
ATOM 832 N N . SER A 1 114 ? -14.177 -3.081 22.284 1.00 80.62 114 SER A N 1
ATOM 833 C CA . SER A 1 114 ? -14.145 -3.037 20.823 1.00 80.62 114 SER A CA 1
ATOM 834 C C . SER A 1 114 ? -13.418 -4.232 20.215 1.00 80.62 114 SER A C 1
ATOM 836 O O . SER A 1 114 ? -12.852 -5.065 20.926 1.00 80.62 114 SER A O 1
ATOM 838 N N . LEU A 1 115 ? -13.497 -4.341 18.887 1.00 83.12 115 LEU A N 1
ATOM 839 C CA . LEU A 1 115 ? -12.782 -5.351 18.115 1.00 83.12 115 LEU A CA 1
ATOM 840 C C . LEU A 1 115 ? -11.273 -5.131 18.251 1.00 83.12 115 LEU A C 1
ATOM 842 O O . LEU A 1 115 ? -10.810 -3.996 18.222 1.00 83.12 115 LEU A O 1
ATOM 846 N N . SER A 1 116 ? -10.516 -6.220 18.357 1.00 92.25 116 SER A N 1
ATOM 847 C CA . SER A 1 116 ? -9.056 -6.170 18.393 1.00 92.25 116 SER A CA 1
ATOM 848 C C . SER A 1 116 ? -8.491 -5.625 17.073 1.00 92.25 116 SER A C 1
ATOM 850 O O . SER A 1 116 ? -9.069 -5.836 16.003 1.00 92.25 116 SER A O 1
ATOM 852 N N . LEU A 1 117 ? -7.331 -4.960 17.124 1.00 93.25 117 LEU A N 1
ATOM 853 C CA . LEU A 1 117 ? -6.654 -4.447 15.926 1.00 93.25 117 LEU A CA 1
ATOM 854 C C . LEU A 1 117 ? -6.451 -5.526 14.836 1.00 93.25 117 LEU A C 1
ATOM 856 O O . LEU A 1 117 ? -6.771 -5.243 13.681 1.00 93.25 117 LEU A O 1
ATOM 860 N N . PRO A 1 118 ? -6.032 -6.772 15.156 1.00 95.94 118 PRO A N 1
ATOM 861 C CA . PRO A 1 118 ? -5.948 -7.838 14.159 1.00 95.94 118 PRO A CA 1
ATOM 862 C C . PRO A 1 118 ? -7.274 -8.126 13.454 1.00 95.94 118 PRO A C 1
ATOM 864 O O . PRO A 1 118 ? -7.290 -8.341 12.246 1.00 95.94 118 PRO A O 1
ATOM 867 N N . ARG A 1 119 ? -8.401 -8.079 14.173 1.00 94.75 119 ARG A N 1
ATOM 868 C CA . ARG A 1 119 ? -9.724 -8.259 13.568 1.00 94.75 119 ARG A CA 1
ATOM 869 C C . ARG A 1 119 ? -10.085 -7.102 12.644 1.00 94.75 119 ARG A C 1
ATOM 871 O O . ARG A 1 119 ? -10.557 -7.343 11.540 1.00 94.75 119 ARG A O 1
ATOM 878 N N . VAL A 1 120 ? -9.844 -5.863 13.078 1.00 94.00 120 VAL A N 1
ATOM 879 C CA . VAL A 1 120 ? -10.123 -4.653 12.280 1.00 94.00 120 VAL A CA 1
ATOM 880 C C . VAL A 1 120 ? -9.350 -4.657 10.959 1.00 94.00 120 VAL A C 1
ATOM 882 O O . VAL A 1 120 ? -9.874 -4.186 9.955 1.00 94.00 120 VAL A O 1
ATOM 885 N N . LEU A 1 121 ? -8.132 -5.204 10.954 1.00 96.62 121 LEU A N 1
ATOM 886 C CA . LEU A 1 121 ? -7.267 -5.272 9.773 1.00 96.62 121 LEU A CA 1
ATOM 887 C C . LEU A 1 121 ? -7.417 -6.566 8.959 1.00 96.62 121 LEU A C 1
ATOM 889 O O . LEU A 1 121 ? -6.729 -6.730 7.958 1.00 96.62 121 LEU A O 1
ATOM 893 N N . GLY A 1 122 ? -8.282 -7.499 9.369 1.00 96.81 122 GLY A N 1
ATOM 894 C CA . GLY A 1 122 ? -8.458 -8.772 8.662 1.00 96.81 122 GLY A CA 1
ATOM 895 C C . GLY A 1 122 ? -7.257 -9.722 8.774 1.00 96.81 122 GLY A C 1
ATOM 896 O O . GLY A 1 122 ? -6.977 -10.468 7.840 1.00 96.81 122 GLY A O 1
ATOM 897 N N . LEU A 1 123 ? -6.537 -9.696 9.899 1.00 97.75 123 LEU A N 1
ATOM 898 C CA . LEU A 1 123 ? -5.439 -10.621 10.213 1.00 97.75 123 LEU A CA 1
ATOM 899 C C . LEU A 1 123 ? -5.916 -11.919 10.888 1.00 97.75 123 LEU A C 1
ATOM 901 O O . LEU A 1 123 ? -5.150 -12.879 10.978 1.00 97.75 123 LEU A O 1
ATOM 905 N N . GLU A 1 124 ? -7.157 -11.964 11.382 1.00 96.56 124 GLU A N 1
ATOM 906 C CA . GLU A 1 124 ? -7.731 -13.183 11.960 1.00 96.56 124 GLU A CA 1
ATOM 907 C C . GLU A 1 124 ? -7.988 -14.233 10.867 1.00 96.56 124 GLU A C 1
ATOM 909 O O . GLU A 1 124 ? -8.630 -13.964 9.852 1.00 96.56 124 GLU A O 1
ATOM 914 N N . THR A 1 125 ? -7.499 -15.454 11.085 1.00 96.69 125 THR A N 1
ATOM 915 C CA . THR A 1 125 ? -7.708 -16.594 10.186 1.00 96.69 125 THR A CA 1
ATOM 916 C C . THR A 1 125 ? -7.816 -17.894 10.976 1.00 96.69 125 THR A C 1
ATOM 918 O O . THR A 1 125 ? -7.220 -18.037 12.042 1.00 96.69 125 THR A O 1
ATOM 921 N N . ALA A 1 126 ? -8.568 -18.858 10.441 1.00 94.69 126 ALA A N 1
ATOM 922 C CA . ALA A 1 126 ? -8.702 -20.190 11.026 1.00 94.69 126 ALA A CA 1
ATOM 923 C C . ALA A 1 126 ? -7.444 -21.058 10.833 1.00 94.69 126 ALA A C 1
ATOM 925 O O . ALA A 1 126 ? -7.199 -21.967 11.619 1.00 94.69 126 ALA A O 1
ATOM 926 N N . SER A 1 127 ? -6.655 -20.813 9.779 1.00 97.44 127 SER A N 1
ATOM 927 C CA . SER A 1 127 ? -5.451 -21.598 9.484 1.00 97.44 127 SER A CA 1
ATOM 928 C C . SER A 1 127 ? -4.426 -20.755 8.737 1.00 97.44 127 SER A C 1
ATOM 930 O O . SER A 1 127 ? -4.466 -20.648 7.512 1.00 97.44 127 SER A O 1
ATOM 932 N N . LEU A 1 128 ? -3.475 -20.185 9.480 1.00 97.81 128 LEU A N 1
ATOM 933 C CA . LEU A 1 128 ? -2.394 -19.394 8.896 1.00 97.81 128 LEU A CA 1
ATOM 934 C C . LEU A 1 128 ? -1.613 -20.169 7.815 1.00 97.81 128 LEU A C 1
ATOM 936 O O . LEU A 1 128 ? -1.503 -19.635 6.715 1.00 97.81 128 LEU A O 1
ATOM 940 N N . PRO A 1 129 ? -1.168 -21.430 8.019 1.00 98.38 129 PRO A N 1
ATOM 941 C CA . PRO A 1 129 ? -0.429 -22.163 6.986 1.00 98.38 129 PRO A CA 1
ATOM 942 C C . PRO A 1 129 ? -1.187 -22.281 5.659 1.00 98.38 129 PRO A C 1
ATOM 944 O O . PRO A 1 129 ? -0.596 -22.135 4.592 1.00 98.38 129 PRO A O 1
ATOM 947 N N . ARG A 1 130 ? -2.512 -22.481 5.708 1.00 98.31 130 ARG A N 1
ATOM 948 C CA . ARG A 1 130 ? -3.353 -22.529 4.506 1.00 98.31 130 ARG A CA 1
ATOM 949 C C . ARG A 1 130 ? -3.379 -21.186 3.779 1.00 98.31 130 ARG A C 1
ATOM 951 O O . ARG A 1 130 ? -3.354 -21.159 2.551 1.00 98.31 130 ARG A O 1
ATOM 958 N N . GLU A 1 131 ? -3.473 -20.079 4.510 1.00 98.56 131 GLU A N 1
ATOM 959 C CA . GLU A 1 131 ? -3.453 -18.744 3.907 1.00 98.56 131 GLU A CA 1
ATOM 960 C C . GLU A 1 131 ? -2.096 -18.434 3.269 1.00 98.56 131 GLU A C 1
ATOM 962 O O . GLU A 1 131 ? -2.068 -17.934 2.146 1.00 98.56 131 GLU A O 1
ATOM 967 N N . LEU A 1 132 ? -0.993 -18.818 3.926 1.00 98.56 132 LEU A N 1
ATOM 968 C CA . LEU A 1 132 ? 0.357 -18.668 3.380 1.00 98.56 132 LEU A CA 1
ATOM 969 C C . LEU A 1 132 ? 0.532 -19.477 2.085 1.00 98.56 132 LEU A C 1
ATOM 971 O O . LEU A 1 132 ? 1.006 -18.936 1.092 1.00 98.56 132 LEU A O 1
ATOM 975 N N . LEU A 1 133 ? 0.093 -20.742 2.055 1.00 98.56 133 LEU A N 1
ATOM 976 C CA . LEU A 1 133 ? 0.176 -21.588 0.855 1.00 98.56 133 LEU A CA 1
ATOM 977 C C . LEU A 1 133 ? -0.631 -21.026 -0.317 1.00 98.56 133 LEU A C 1
ATOM 979 O O . LEU A 1 133 ? -0.154 -21.024 -1.452 1.00 98.56 133 LEU A O 1
ATOM 983 N N . VAL A 1 134 ? -1.841 -20.523 -0.058 1.00 98.62 134 VAL A N 1
ATOM 984 C CA . VAL A 1 134 ? -2.625 -19.877 -1.117 1.00 98.62 134 VAL A CA 1
ATOM 985 C C . VAL A 1 134 ? -1.970 -18.579 -1.568 1.00 98.62 134 VAL A C 1
ATOM 987 O O . VAL A 1 134 ? -1.977 -18.308 -2.762 1.00 98.62 134 VAL A O 1
ATOM 990 N N . GLY A 1 135 ? -1.376 -17.807 -0.659 1.00 98.62 135 GLY A N 1
ATOM 991 C CA . GLY A 1 135 ? -0.604 -16.623 -1.022 1.00 98.62 135 GLY A CA 1
ATOM 992 C C . GLY A 1 135 ? 0.592 -16.946 -1.918 1.00 98.62 135 GLY A C 1
ATOM 993 O O . GLY A 1 135 ? 0.774 -16.287 -2.934 1.00 98.62 135 GLY A O 1
ATOM 994 N N . LEU A 1 136 ? 1.346 -18.010 -1.618 1.00 98.62 136 LEU A N 1
ATOM 995 C CA . LEU A 1 136 ? 2.452 -18.472 -2.467 1.00 98.62 136 LEU A CA 1
ATOM 996 C C . LEU A 1 136 ? 1.956 -18.864 -3.864 1.00 98.62 136 LEU A C 1
ATOM 998 O O . LEU A 1 136 ? 2.472 -18.373 -4.865 1.00 98.62 136 LEU A O 1
ATOM 1002 N N . GLY A 1 137 ? 0.916 -19.703 -3.940 1.00 98.50 137 GLY A N 1
ATOM 1003 C CA . GLY A 1 137 ? 0.330 -20.108 -5.220 1.00 98.50 137 GLY A CA 1
ATOM 1004 C C . GLY A 1 137 ? -0.221 -18.922 -6.016 1.00 98.50 137 GLY A C 1
ATOM 1005 O O . GLY A 1 137 ? -0.008 -18.829 -7.224 1.00 98.50 137 GLY A O 1
ATOM 1006 N N . ALA A 1 138 ? -0.881 -17.980 -5.341 1.00 98.50 138 ALA A N 1
ATOM 1007 C CA . ALA A 1 138 ? -1.414 -16.782 -5.967 1.00 98.50 138 ALA A CA 1
ATOM 1008 C C . ALA A 1 138 ? -0.317 -15.813 -6.425 1.00 98.50 138 ALA A C 1
ATOM 1010 O O . ALA A 1 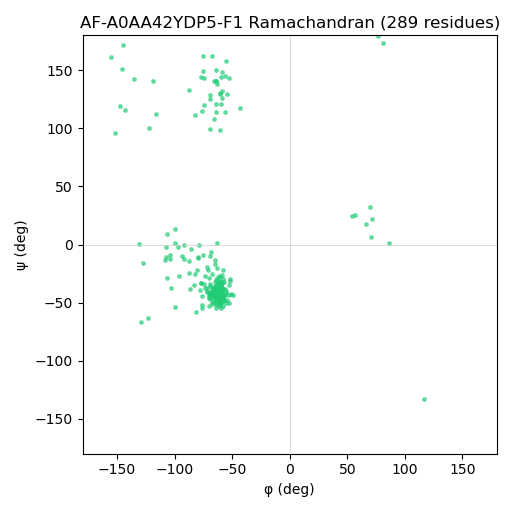138 ? -0.477 -15.207 -7.476 1.00 98.50 138 ALA A O 1
ATOM 1011 N N . GLY A 1 139 ? 0.797 -15.691 -5.697 1.00 98.19 139 GLY A N 1
ATOM 1012 C CA . GLY A 1 139 ? 1.938 -14.875 -6.114 1.00 98.19 139 GLY A CA 1
ATOM 1013 C C . GLY A 1 139 ? 2.638 -15.437 -7.357 1.00 98.19 139 GLY A C 1
ATOM 1014 O O . GLY A 1 139 ? 2.938 -14.684 -8.280 1.00 98.19 139 GLY A O 1
ATOM 1015 N N . VAL A 1 140 ? 2.805 -16.764 -7.449 1.00 97.94 140 VAL A N 1
ATOM 1016 C CA . VAL A 1 140 ? 3.288 -17.414 -8.686 1.00 97.94 140 VAL A CA 1
ATOM 1017 C C . VAL A 1 140 ? 2.305 -17.186 -9.838 1.00 97.94 140 VAL A C 1
ATOM 1019 O O . VAL A 1 140 ? 2.709 -16.812 -10.937 1.00 97.94 140 VAL A O 1
ATOM 1022 N N . GLY A 1 141 ? 1.002 -17.355 -9.589 1.00 98.06 141 GLY A N 1
ATOM 1023 C CA . GLY A 1 141 ? -0.033 -17.069 -10.584 1.00 98.06 141 GLY A CA 1
ATOM 1024 C C . GLY A 1 141 ? -0.037 -15.605 -11.036 1.00 98.06 141 GLY A C 1
ATOM 1025 O O . GLY A 1 141 ? -0.193 -15.333 -12.225 1.00 98.06 141 GLY A O 1
ATOM 1026 N N . ALA A 1 142 ? 0.189 -14.665 -10.114 1.00 97.94 142 ALA A N 1
ATOM 1027 C CA . ALA A 1 142 ? 0.267 -13.240 -10.405 1.00 97.94 142 ALA A CA 1
ATOM 1028 C C . ALA A 1 142 ? 1.429 -12.918 -11.350 1.00 97.94 142 ALA A C 1
ATOM 1030 O O . ALA A 1 142 ? 1.222 -12.171 -12.299 1.00 97.94 142 ALA A O 1
ATOM 1031 N N . TRP A 1 143 ? 2.600 -13.538 -11.172 1.00 96.69 143 TRP A N 1
ATOM 1032 C CA . TRP A 1 143 ? 3.714 -13.417 -12.121 1.00 96.69 143 TRP A CA 1
ATOM 1033 C C . TRP A 1 143 ? 3.329 -13.803 -13.543 1.00 96.69 143 TRP A C 1
ATOM 1035 O O . TRP A 1 143 ? 3.556 -13.029 -14.472 1.00 96.69 143 TRP A O 1
ATOM 1045 N N . VAL A 1 144 ? 2.702 -14.968 -13.711 1.00 96.81 144 VAL A N 1
ATOM 1046 C CA . VAL A 1 144 ? 2.280 -15.456 -15.030 1.00 96.81 144 VAL A CA 1
ATOM 1047 C C . VAL A 1 144 ? 1.275 -14.496 -15.668 1.00 96.81 144 VAL A C 1
ATOM 1049 O O . VAL A 1 144 ? 1.436 -14.113 -16.826 1.00 96.81 144 VAL A O 1
ATOM 1052 N N . VAL A 1 145 ? 0.258 -14.076 -14.910 1.00 97.75 145 VAL A N 1
ATOM 1053 C CA . VAL A 1 145 ? -0.788 -13.169 -15.403 1.00 97.75 145 VAL A CA 1
ATOM 1054 C C . VAL A 1 145 ? -0.215 -11.800 -15.762 1.00 97.75 145 VAL A C 1
ATOM 1056 O O . VAL A 1 145 ? -0.509 -11.283 -16.836 1.00 97.75 145 VAL A O 1
ATOM 1059 N N . VAL A 1 146 ? 0.609 -11.215 -14.892 1.00 96.75 146 VAL A N 1
ATOM 1060 C CA . VAL A 1 146 ? 1.191 -9.887 -15.113 1.00 96.75 146 VAL A CA 1
ATOM 1061 C C . VAL A 1 146 ? 2.117 -9.906 -16.320 1.00 96.75 146 VAL A C 1
ATOM 1063 O O . VAL A 1 146 ? 1.946 -9.065 -17.195 1.00 96.75 146 VAL A O 1
ATOM 1066 N N . ILE A 1 147 ? 3.023 -10.884 -16.436 1.00 95.12 147 ILE A N 1
ATOM 1067 C CA . ILE A 1 147 ? 3.894 -11.008 -17.615 1.00 95.12 147 ILE A CA 1
ATOM 1068 C C . ILE A 1 147 ? 3.053 -11.133 -18.886 1.00 95.12 147 ILE A C 1
ATOM 1070 O O . ILE A 1 147 ? 3.281 -10.392 -19.837 1.00 95.12 147 ILE A O 1
ATOM 1074 N N . ALA A 1 148 ? 2.050 -12.017 -18.904 1.00 96.94 148 ALA A N 1
ATOM 1075 C CA . ALA A 1 148 ? 1.207 -12.207 -20.080 1.00 96.94 148 ALA A CA 1
ATOM 1076 C C . ALA A 1 148 ? 0.497 -10.909 -20.501 1.00 96.94 148 ALA A C 1
ATOM 1078 O O . ALA A 1 148 ? 0.498 -10.561 -21.681 1.00 96.94 148 ALA A O 1
ATOM 1079 N N . VAL A 1 149 ? -0.070 -10.161 -19.549 1.00 97.00 149 VAL A N 1
ATOM 1080 C CA . VAL A 1 149 ? -0.744 -8.894 -19.860 1.00 97.00 149 VAL A CA 1
ATOM 1081 C C . VAL A 1 149 ? 0.252 -7.823 -20.296 1.00 97.00 149 VAL A C 1
ATOM 1083 O O . VAL A 1 149 ? -0.016 -7.128 -21.272 1.00 97.00 149 VAL A O 1
ATOM 1086 N N . LEU A 1 150 ? 1.405 -7.696 -19.635 1.00 94.50 150 LEU A N 1
ATOM 1087 C CA . LEU A 1 150 ? 2.429 -6.726 -20.026 1.00 94.50 150 LEU A CA 1
ATOM 1088 C C . LEU A 1 150 ? 2.995 -7.019 -21.420 1.00 94.50 150 LEU A C 1
ATOM 1090 O O . LEU A 1 150 ? 3.221 -6.077 -22.173 1.00 94.50 150 LEU A O 1
ATOM 1094 N N . LEU A 1 151 ? 3.146 -8.291 -21.800 1.00 94.12 151 LEU A N 1
ATOM 1095 C CA . LEU A 1 151 ? 3.522 -8.680 -23.161 1.00 94.12 151 LEU A CA 1
ATOM 1096 C C . LEU A 1 151 ? 2.455 -8.262 -24.176 1.00 94.12 151 LEU A C 1
ATOM 1098 O O . LEU A 1 151 ? 2.787 -7.654 -25.187 1.00 94.12 151 LEU A O 1
ATOM 1102 N N . VAL A 1 152 ? 1.174 -8.525 -23.901 1.00 96.19 152 VAL A N 1
ATOM 1103 C CA . VAL A 1 152 ? 0.075 -8.101 -24.787 1.00 96.19 152 VAL A CA 1
ATOM 1104 C C . VAL A 1 152 ? 0.035 -6.580 -24.927 1.00 96.19 152 VAL A C 1
ATOM 1106 O O . VAL A 1 152 ? -0.058 -6.070 -26.040 1.00 96.19 152 VAL A O 1
ATOM 1109 N N . VAL A 1 153 ? 0.140 -5.842 -23.820 1.00 94.25 153 VAL A N 1
ATOM 1110 C CA . VAL A 1 153 ? 0.158 -4.373 -23.841 1.00 94.25 153 VAL A CA 1
ATOM 1111 C C . VAL A 1 153 ? 1.388 -3.858 -24.589 1.00 94.25 153 VAL A C 1
ATOM 1113 O O . VAL A 1 153 ? 1.255 -2.960 -25.413 1.00 94.25 153 VAL A O 1
ATOM 1116 N N . GLY A 1 154 ? 2.562 -4.453 -24.368 1.00 92.94 154 GLY A N 1
ATOM 1117 C CA . GLY A 1 154 ? 3.788 -4.124 -25.093 1.00 92.94 154 GLY A CA 1
ATOM 1118 C C . GLY A 1 154 ? 3.650 -4.348 -26.599 1.00 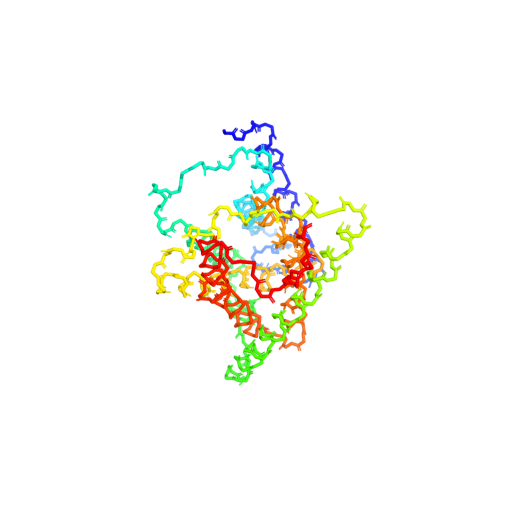92.94 154 GLY A C 1
ATOM 1119 O O . GLY A 1 154 ? 3.973 -3.456 -27.376 1.00 92.94 154 GLY A O 1
ATOM 1120 N N . LEU A 1 155 ? 3.078 -5.479 -27.022 1.00 93.88 155 LEU A N 1
ATOM 1121 C CA . LEU A 1 155 ? 2.793 -5.759 -28.433 1.00 93.88 155 LEU A CA 1
ATOM 1122 C C . LEU A 1 155 ? 1.824 -4.738 -29.039 1.00 93.88 155 LEU A C 1
ATOM 1124 O O . LEU A 1 155 ? 2.031 -4.301 -30.167 1.00 93.88 155 LEU A O 1
ATOM 1128 N N . VAL A 1 156 ? 0.792 -4.323 -28.299 1.00 94.62 156 VAL A N 1
ATOM 1129 C CA . VAL A 1 156 ? -0.134 -3.271 -28.748 1.00 94.62 156 VAL A CA 1
ATOM 1130 C C . VAL A 1 156 ? 0.588 -1.930 -28.897 1.00 94.62 156 VAL A C 1
ATOM 1132 O O . VAL A 1 156 ? 0.369 -1.235 -29.888 1.00 94.62 156 VAL A O 1
ATOM 1135 N N . ILE A 1 157 ? 1.470 -1.573 -27.959 1.00 93.38 157 ILE A N 1
ATOM 1136 C CA . ILE A 1 157 ? 2.284 -0.351 -28.042 1.00 93.38 157 ILE A CA 1
ATOM 1137 C C . ILE A 1 157 ? 3.174 -0.395 -29.285 1.00 93.38 157 ILE A C 1
ATOM 1139 O O . ILE A 1 157 ? 3.138 0.538 -30.080 1.00 93.38 157 ILE A O 1
ATOM 1143 N N . VAL A 1 158 ? 3.890 -1.498 -29.514 1.00 93.44 158 VAL A N 1
ATOM 1144 C CA . VAL A 1 158 ? 4.751 -1.667 -30.696 1.00 93.44 158 VAL A CA 1
ATOM 1145 C C . VAL A 1 158 ? 3.934 -1.587 -31.986 1.00 93.44 158 VAL A C 1
ATOM 1147 O O . VAL A 1 158 ? 4.311 -0.880 -32.916 1.00 93.44 158 VAL A O 1
ATOM 1150 N N . ALA A 1 159 ? 2.775 -2.245 -32.033 1.00 93.81 159 ALA A N 1
ATOM 1151 C CA . ALA A 1 159 ? 1.906 -2.251 -33.207 1.00 93.81 159 ALA A CA 1
ATOM 1152 C C . ALA A 1 159 ? 1.276 -0.882 -33.523 1.00 93.81 159 ALA A C 1
ATOM 1154 O O . ALA A 1 159 ? 0.908 -0.639 -34.671 1.00 93.81 159 ALA A O 1
ATOM 1155 N N . THR A 1 160 ? 1.119 0.002 -32.531 1.00 94.25 160 THR A N 1
ATOM 1156 C CA . THR A 1 160 ? 0.436 1.302 -32.700 1.00 94.25 160 THR A CA 1
ATOM 1157 C C . THR A 1 160 ? 1.374 2.506 -32.709 1.00 94.25 160 THR A C 1
ATOM 1159 O O . THR A 1 160 ? 1.055 3.507 -33.348 1.00 94.25 160 THR A O 1
ATOM 1162 N N . GLY A 1 161 ? 2.517 2.424 -32.027 1.00 90.62 161 GLY A N 1
ATOM 1163 C CA . GLY A 1 161 ? 3.473 3.520 -31.849 1.00 90.62 161 GLY A CA 1
ATOM 1164 C C . GLY A 1 161 ? 4.930 3.166 -32.161 1.00 90.62 161 GLY A C 1
ATOM 1165 O O . GLY A 1 161 ? 5.783 4.041 -32.047 1.00 90.62 161 GLY A O 1
ATOM 1166 N N . GLY A 1 162 ? 5.221 1.927 -32.574 1.00 90.62 162 GLY A N 1
ATOM 1167 C CA . GLY A 1 162 ? 6.578 1.451 -32.856 1.00 90.62 162 GLY A CA 1
ATOM 1168 C C . GLY A 1 162 ? 7.366 1.048 -31.605 1.00 90.62 162 GLY A C 1
ATOM 1169 O O . GLY A 1 162 ? 6.920 1.230 -30.473 1.00 90.62 162 GLY A O 1
ATOM 1170 N N . GLU A 1 163 ? 8.557 0.482 -31.807 1.00 87.06 163 GLU A N 1
ATOM 1171 C CA . GLU A 1 163 ? 9.431 0.013 -30.715 1.00 87.06 163 GLU A CA 1
ATOM 1172 C C . GLU A 1 163 ? 9.920 1.154 -29.814 1.00 87.06 163 GLU A C 1
ATOM 1174 O O . GLU A 1 163 ? 10.062 0.975 -28.606 1.00 87.06 163 GLU A O 1
ATOM 1179 N N . ASP A 1 164 ? 10.086 2.353 -30.374 1.00 87.12 164 ASP A N 1
ATOM 1180 C CA . ASP A 1 164 ? 10.522 3.547 -29.643 1.00 87.12 164 ASP A CA 1
ATOM 1181 C C . ASP A 1 164 ? 9.523 4.022 -28.580 1.00 87.12 164 ASP A C 1
ATOM 1183 O O . ASP A 1 164 ? 9.891 4.791 -27.692 1.00 87.12 164 ASP A O 1
ATOM 1187 N N . ALA A 1 165 ? 8.269 3.564 -28.652 1.00 86.06 165 ALA A N 1
ATOM 1188 C CA . ALA A 1 165 ? 7.249 3.854 -27.654 1.00 86.06 165 ALA A CA 1
ATOM 1189 C C . ALA A 1 165 ? 7.366 2.970 -26.395 1.00 86.06 165 ALA A C 1
ATOM 1191 O O . ALA A 1 165 ? 6.697 3.244 -25.394 1.00 86.06 165 ALA A O 1
ATOM 1192 N N . LEU A 1 166 ? 8.193 1.916 -26.417 1.00 85.06 166 LEU A N 1
ATOM 1193 C CA . LEU A 1 166 ? 8.456 1.101 -25.234 1.00 85.06 166 LEU A CA 1
ATOM 1194 C C . LEU A 1 166 ? 9.424 1.810 -24.270 1.00 85.06 166 LEU A C 1
ATOM 1196 O O . LEU A 1 166 ? 10.373 2.467 -24.704 1.00 85.06 166 LEU A O 1
ATOM 1200 N N . PRO A 1 167 ? 9.241 1.648 -22.945 1.00 81.81 167 PRO A N 1
ATOM 1201 C CA . PRO A 1 167 ? 10.220 2.115 -21.972 1.00 81.81 167 PRO A CA 1
ATOM 1202 C C . PRO A 1 167 ? 11.578 1.446 -22.214 1.00 81.81 167 PRO A C 1
ATOM 1204 O O . PRO A 1 167 ? 11.666 0.220 -22.251 1.00 81.81 167 PRO A O 1
ATOM 1207 N N . ARG A 1 168 ? 12.635 2.251 -22.362 1.00 77.81 168 ARG A N 1
ATOM 1208 C CA . ARG A 1 168 ? 13.993 1.751 -22.642 1.00 77.81 168 ARG A CA 1
ATOM 1209 C C . ARG A 1 168 ? 14.789 1.407 -21.388 1.00 77.81 168 ARG A C 1
ATOM 1211 O O . ARG A 1 168 ? 15.688 0.578 -21.444 1.00 77.81 168 ARG A O 1
ATOM 1218 N N . GLU A 1 169 ? 14.450 2.025 -20.263 1.00 77.94 169 GLU A N 1
ATOM 1219 C CA . GLU A 1 169 ? 15.151 1.840 -18.994 1.00 77.94 169 GLU A CA 1
ATOM 1220 C C . GLU A 1 169 ? 14.138 1.661 -17.859 1.00 77.94 169 GLU A C 1
ATOM 1222 O O . GLU A 1 169 ? 13.090 2.314 -17.874 1.00 77.94 169 GLU A O 1
ATOM 1227 N N . PRO A 1 170 ? 14.409 0.798 -16.866 1.00 81.62 170 PRO A N 1
ATOM 1228 C CA . PRO A 1 170 ? 13.606 0.728 -15.651 1.00 81.62 170 PRO A CA 1
ATOM 1229 C C . PRO A 1 170 ? 13.777 2.007 -14.807 1.00 81.62 170 PRO A C 1
ATOM 1231 O O . PRO A 1 170 ? 14.759 2.733 -14.970 1.00 81.62 170 PRO A O 1
ATOM 1234 N N . PRO A 1 171 ? 12.870 2.295 -13.859 1.00 84.00 171 PRO A N 1
ATOM 1235 C CA . PRO A 1 171 ? 13.018 3.457 -12.990 1.00 84.00 171 PRO A CA 1
ATOM 1236 C C . PRO A 1 171 ? 14.275 3.303 -12.134 1.00 84.00 171 PRO A C 1
ATOM 1238 O O . PRO A 1 171 ? 14.498 2.228 -11.581 1.00 84.00 171 PRO A O 1
ATOM 1241 N N . ALA A 1 172 ? 15.051 4.375 -11.952 1.00 84.12 172 ALA A N 1
ATOM 1242 C CA . ALA A 1 172 ? 16.369 4.343 -11.299 1.00 84.12 172 ALA A CA 1
ATOM 1243 C C . ALA A 1 172 ? 16.393 3.661 -9.913 1.00 84.12 172 ALA A C 1
ATOM 1245 O O . ALA A 1 172 ? 17.380 3.032 -9.532 1.00 84.12 172 ALA A O 1
ATOM 1246 N N . MET A 1 173 ? 15.288 3.740 -9.166 1.00 85.50 173 MET A N 1
ATOM 1247 C CA . MET A 1 173 ? 15.143 3.080 -7.867 1.00 85.50 173 MET A CA 1
ATOM 1248 C C . MET A 1 173 ? 15.216 1.547 -7.964 1.00 85.50 173 MET A C 1
ATOM 1250 O O . MET A 1 173 ? 15.729 0.907 -7.050 1.00 85.50 173 MET A O 1
ATOM 1254 N N . ILE A 1 174 ? 14.736 0.951 -9.060 1.00 86.81 174 ILE A N 1
ATOM 1255 C CA . ILE A 1 174 ? 14.652 -0.504 -9.223 1.00 86.81 174 ILE A CA 1
ATOM 1256 C C . ILE A 1 174 ? 16.050 -1.138 -9.373 1.00 86.81 174 ILE A C 1
ATOM 1258 O O . ILE A 1 174 ? 16.375 -2.006 -8.556 1.00 86.81 174 ILE A O 1
ATOM 1262 N N . PRO A 1 175 ? 16.929 -0.699 -10.303 1.00 87.12 175 PRO A N 1
ATOM 1263 C CA . PRO A 1 175 ? 18.319 -1.156 -10.341 1.00 87.12 175 PRO A CA 1
ATOM 1264 C C . PRO A 1 175 ? 19.089 -0.855 -9.054 1.00 87.12 175 PRO A C 1
ATOM 1266 O O . PRO A 1 175 ? 19.874 -1.688 -8.603 1.00 87.12 175 PRO A O 1
ATOM 1269 N N . TRP A 1 176 ? 18.836 0.297 -8.420 1.00 89.94 176 TRP A N 1
ATOM 1270 C CA . TRP A 1 176 ? 19.491 0.641 -7.158 1.00 89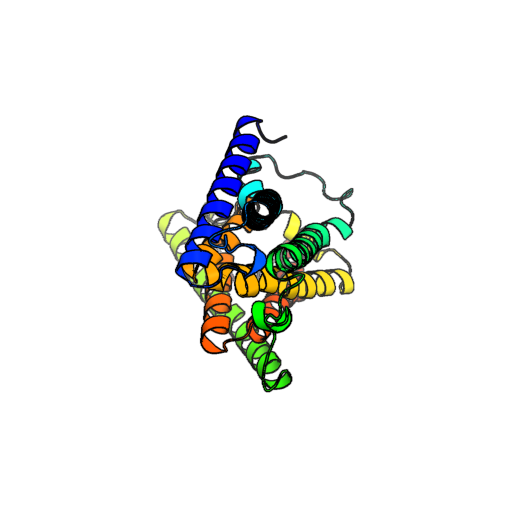.94 176 TRP A CA 1
ATOM 1271 C C . TRP A 1 176 ? 19.171 -0.367 -6.048 1.00 89.94 176 TRP A C 1
ATOM 1273 O O . TRP A 1 176 ? 20.091 -0.887 -5.419 1.00 89.94 176 TRP A O 1
ATOM 1283 N N . ILE A 1 177 ? 17.893 -0.716 -5.848 1.00 90.19 177 ILE A N 1
ATOM 1284 C CA . ILE A 1 177 ? 17.495 -1.738 -4.867 1.00 90.19 177 ILE A CA 1
ATOM 1285 C C . ILE A 1 177 ? 18.056 -3.111 -5.257 1.00 90.19 177 ILE A C 1
ATOM 1287 O O . ILE A 1 177 ? 18.509 -3.857 -4.386 1.00 90.19 177 ILE A O 1
ATOM 1291 N N . ALA A 1 178 ? 18.064 -3.452 -6.550 1.00 89.81 178 ALA A N 1
ATOM 1292 C CA . ALA A 1 178 ? 18.598 -4.723 -7.040 1.00 89.81 178 ALA A CA 1
ATOM 1293 C C . ALA A 1 178 ? 20.100 -4.905 -6.736 1.00 89.81 178 ALA A C 1
ATOM 1295 O O . ALA A 1 178 ? 20.534 -6.028 -6.471 1.00 89.81 178 ALA A O 1
ATOM 1296 N N . GLY A 1 179 ? 20.866 -3.808 -6.696 1.00 90.69 179 GLY A N 1
ATOM 1297 C CA . GLY A 1 179 ? 22.282 -3.789 -6.315 1.00 90.69 179 GLY A CA 1
ATOM 1298 C C . GLY A 1 179 ? 22.557 -3.931 -4.811 1.00 90.69 179 GLY A C 1
ATOM 1299 O O . GLY A 1 179 ? 23.706 -4.115 -4.411 1.00 90.69 179 GLY A O 1
ATOM 1300 N N . LEU A 1 180 ? 21.533 -3.869 -3.951 1.00 93.50 180 LEU A N 1
ATOM 1301 C CA . LEU A 1 180 ? 21.698 -3.999 -2.499 1.00 93.50 180 LEU A CA 1
ATOM 1302 C C . LEU A 1 180 ? 21.956 -5.460 -2.066 1.00 93.50 180 LEU A C 1
ATOM 1304 O O . LEU A 1 180 ? 21.636 -6.414 -2.792 1.00 93.50 180 LEU A O 1
ATOM 1308 N N . PRO A 1 181 ? 22.488 -5.686 -0.845 1.00 96.31 181 PRO A N 1
ATOM 1309 C CA . PRO A 1 181 ? 22.660 -7.034 -0.309 1.00 96.31 181 PRO A CA 1
ATOM 1310 C C . PRO A 1 181 ? 21.358 -7.845 -0.360 1.00 96.31 181 PRO A C 1
ATOM 1312 O O . PRO A 1 181 ? 20.277 -7.311 -0.113 1.00 96.31 181 PRO A O 1
ATOM 1315 N N . ILE A 1 182 ? 21.457 -9.152 -0.631 1.00 97.00 182 ILE A N 1
ATOM 1316 C CA . ILE A 1 182 ? 20.294 -10.058 -0.746 1.00 97.00 182 ILE A CA 1
ATOM 1317 C C . ILE A 1 182 ? 19.365 -9.935 0.469 1.00 97.00 182 ILE A C 1
ATOM 1319 O O . ILE A 1 182 ? 18.150 -9.844 0.310 1.00 97.00 182 ILE A O 1
ATOM 1323 N N . ALA A 1 183 ? 19.935 -9.863 1.676 1.00 97.69 183 ALA A N 1
ATOM 1324 C CA . ALA A 1 183 ? 19.170 -9.712 2.911 1.00 97.69 183 ALA A CA 1
ATOM 1325 C C . ALA A 1 183 ? 18.319 -8.429 2.933 1.00 97.69 183 ALA A C 1
ATOM 1327 O O . ALA A 1 183 ? 17.190 -8.456 3.416 1.00 97.69 183 ALA A O 1
ATOM 1328 N N . VAL A 1 184 ? 18.827 -7.324 2.375 1.00 97.06 184 VAL A N 1
ATOM 1329 C CA . VAL A 1 184 ? 18.094 -6.053 2.288 1.00 97.06 184 VAL A CA 1
ATOM 1330 C C . VAL A 1 184 ? 16.955 -6.165 1.282 1.00 97.06 184 VAL A C 1
ATOM 1332 O O . VAL A 1 184 ? 15.836 -5.785 1.602 1.00 97.06 184 VAL A O 1
ATOM 1335 N N . ARG A 1 185 ? 17.195 -6.751 0.104 1.00 97.44 185 ARG A N 1
ATOM 1336 C CA . ARG A 1 185 ? 16.154 -6.974 -0.916 1.00 97.44 185 ARG A CA 1
ATOM 1337 C C . ARG A 1 185 ? 15.008 -7.842 -0.398 1.00 97.44 185 ARG A C 1
ATOM 1339 O O . ARG A 1 185 ? 13.838 -7.511 -0.590 1.00 97.44 185 ARG A O 1
ATOM 1346 N N . LEU A 1 186 ? 15.345 -8.915 0.318 1.00 98.12 186 LEU A N 1
ATOM 1347 C CA . LEU A 1 186 ? 14.368 -9.761 1.004 1.00 98.12 186 LEU A CA 1
ATOM 1348 C C . LEU A 1 186 ? 13.600 -8.981 2.076 1.00 98.12 186 LEU A C 1
ATOM 1350 O O . LEU A 1 186 ? 12.377 -9.074 2.137 1.00 98.12 186 LEU A O 1
ATOM 1354 N N . ALA A 1 187 ? 14.297 -8.191 2.898 1.00 98.31 187 ALA A N 1
ATOM 1355 C CA . ALA A 1 187 ? 13.664 -7.379 3.931 1.00 98.31 187 ALA A CA 1
ATOM 1356 C C . ALA A 1 187 ? 12.703 -6.339 3.340 1.00 98.31 187 ALA A C 1
ATOM 1358 O O . ALA A 1 187 ? 11.604 -6.180 3.864 1.00 98.31 187 ALA A O 1
ATOM 1359 N N . VAL A 1 188 ? 13.077 -5.675 2.243 1.00 97.81 188 VAL A N 1
ATOM 1360 C CA . VAL A 1 188 ? 12.212 -4.729 1.522 1.00 97.81 188 VAL A CA 1
ATOM 1361 C C . VAL A 1 188 ? 10.964 -5.440 1.009 1.00 97.81 188 VAL A C 1
ATOM 1363 O O . VAL A 1 188 ? 9.868 -4.999 1.326 1.00 97.81 188 VAL A O 1
ATOM 1366 N N . SER A 1 189 ? 11.120 -6.580 0.329 1.00 98.31 189 SER A N 1
ATOM 1367 C CA . SER A 1 189 ? 9.997 -7.350 -0.235 1.00 98.31 189 SER A CA 1
ATOM 1368 C C . SER A 1 189 ? 9.009 -7.813 0.845 1.00 98.31 189 SER A C 1
ATOM 1370 O O . SER A 1 189 ? 7.797 -7.663 0.716 1.00 98.31 189 SER A O 1
ATOM 1372 N N . LEU A 1 190 ? 9.523 -8.344 1.961 1.00 98.62 190 LEU A N 1
ATOM 1373 C CA . LEU A 1 190 ? 8.697 -8.759 3.100 1.00 98.62 190 LEU A CA 1
ATOM 1374 C C . LEU A 1 190 ? 8.022 -7.564 3.783 1.00 98.62 190 LEU A C 1
ATOM 1376 O O . LEU A 1 190 ? 6.878 -7.664 4.223 1.00 98.62 190 LEU A O 1
ATOM 1380 N N . SER A 1 191 ? 8.733 -6.441 3.896 1.00 98.62 191 SER A N 1
ATOM 1381 C CA . SER A 1 191 ? 8.226 -5.234 4.539 1.00 98.62 191 SER A CA 1
ATOM 1382 C C . SER A 1 191 ? 7.134 -4.567 3.702 1.00 98.62 191 SER A C 1
ATOM 1384 O O . SER A 1 191 ? 6.078 -4.269 4.258 1.00 98.62 191 SER A O 1
ATOM 1386 N N . ALA A 1 192 ? 7.343 -4.417 2.392 1.00 98.12 192 ALA A N 1
ATOM 1387 C CA . ALA A 1 192 ? 6.357 -3.889 1.451 1.00 98.12 192 ALA A CA 1
ATOM 1388 C C . ALA A 1 192 ? 5.097 -4.759 1.456 1.00 98.12 192 ALA A C 1
ATOM 1390 O O . ALA A 1 192 ? 4.019 -4.292 1.831 1.00 98.12 192 ALA A O 1
ATOM 1391 N N . GLY A 1 193 ? 5.259 -6.068 1.227 1.00 98.56 193 GLY A N 1
ATOM 1392 C CA . GLY A 1 193 ? 4.146 -7.013 1.254 1.00 98.56 193 GLY A CA 1
ATOM 1393 C C . GLY A 1 193 ? 3.369 -7.017 2.573 1.00 98.56 193 GLY A C 1
ATOM 1394 O O . GLY A 1 193 ? 2.161 -7.217 2.572 1.00 98.56 193 GLY A O 1
ATOM 1395 N N . PHE A 1 194 ? 4.006 -6.760 3.717 1.00 98.81 194 PHE A N 1
ATOM 1396 C CA . PHE A 1 194 ? 3.295 -6.696 4.995 1.00 98.81 194 PHE A CA 1
ATOM 1397 C C . PHE A 1 194 ? 2.611 -5.345 5.239 1.00 98.81 194 PHE A C 1
ATOM 1399 O O . PHE A 1 194 ? 1.401 -5.289 5.470 1.00 98.81 194 PHE A O 1
ATOM 1406 N N . PHE A 1 195 ? 3.366 -4.246 5.228 1.00 98.75 195 PHE A N 1
ATOM 1407 C CA . PHE A 1 195 ? 2.864 -2.946 5.676 1.00 98.75 195 PHE A CA 1
ATOM 1408 C C . PHE A 1 195 ? 1.966 -2.265 4.647 1.00 98.75 195 PHE A C 1
ATOM 1410 O O . PHE A 1 195 ? 0.994 -1.612 5.036 1.00 98.75 195 PHE A O 1
ATOM 1417 N N . GLU A 1 196 ? 2.228 -2.450 3.355 1.00 98.75 196 GLU A N 1
ATOM 1418 C CA . GLU A 1 196 ? 1.341 -1.923 2.324 1.00 98.75 196 GLU A CA 1
ATOM 1419 C C . GLU A 1 196 ? 0.009 -2.671 2.321 1.00 98.75 196 GLU A C 1
ATOM 1421 O O . GLU A 1 196 ? -1.048 -2.045 2.292 1.00 98.75 196 GLU A O 1
ATOM 1426 N N . GLU A 1 197 ? 0.012 -3.998 2.455 1.00 98.88 197 GLU A N 1
ATOM 1427 C CA . GLU A 1 197 ? -1.237 -4.762 2.521 1.00 98.88 197 GLU A CA 1
ATOM 1428 C C . GLU A 1 197 ? -2.045 -4.448 3.786 1.00 98.88 197 GLU A C 1
ATOM 1430 O O . GLU A 1 197 ? -3.271 -4.328 3.714 1.00 98.88 197 GLU A O 1
ATOM 1435 N N . LEU A 1 198 ? -1.393 -4.210 4.931 1.00 98.75 198 LEU A N 1
ATOM 1436 C CA . LEU A 1 198 ? -2.079 -3.706 6.126 1.00 98.75 198 LEU A CA 1
ATOM 1437 C C . LEU A 1 198 ? -2.795 -2.378 5.855 1.00 98.75 198 LEU A C 1
ATOM 1439 O O . LEU A 1 198 ? -3.948 -2.208 6.259 1.00 98.75 198 LEU A O 1
ATOM 1443 N N . PHE A 1 199 ? -2.137 -1.445 5.167 1.00 98.81 199 PHE A N 1
ATOM 1444 C CA . PHE A 1 199 ? -2.696 -0.125 4.896 1.00 98.81 199 PHE A CA 1
ATOM 1445 C C . PHE A 1 199 ? -3.757 -0.152 3.790 1.00 98.81 199 PHE A C 1
ATOM 1447 O O . PHE A 1 199 ? -4.895 0.265 3.998 1.00 98.81 199 PHE A O 1
ATOM 1454 N N . PHE A 1 200 ? -3.439 -0.682 2.616 1.00 98.81 200 PHE A N 1
ATOM 1455 C CA . PHE A 1 200 ? -4.334 -0.629 1.466 1.00 98.81 200 PHE A CA 1
ATOM 1456 C C . PHE A 1 200 ? -5.460 -1.665 1.548 1.00 98.81 200 PHE A C 1
ATOM 1458 O O . PHE A 1 200 ? -6.600 -1.356 1.192 1.00 98.81 200 PHE A O 1
ATOM 1465 N N . ARG A 1 201 ? -5.187 -2.886 2.025 1.00 98.69 201 ARG A N 1
ATOM 1466 C CA . ARG A 1 201 ? -6.153 -4.000 1.977 1.00 98.69 201 ARG A CA 1
ATOM 1467 C C . ARG A 1 201 ? -6.802 -4.241 3.334 1.00 98.69 201 ARG A C 1
ATOM 1469 O O . ARG A 1 201 ? -8.002 -4.495 3.391 1.00 98.69 201 ARG A O 1
ATOM 1476 N N . GLY A 1 202 ? -6.045 -4.096 4.419 1.00 98.38 202 GLY A N 1
ATOM 1477 C CA . GLY A 1 202 ? -6.568 -4.169 5.784 1.00 98.38 202 GLY A CA 1
ATOM 1478 C C . GLY A 1 202 ? -7.329 -2.908 6.198 1.00 98.38 202 GLY A C 1
ATOM 1479 O O . GLY A 1 202 ? -8.415 -2.993 6.769 1.00 98.38 202 GLY A O 1
ATOM 1480 N N . PHE A 1 203 ? -6.792 -1.723 5.894 1.00 98.50 203 PHE A N 1
ATOM 1481 C CA . PHE A 1 203 ? -7.371 -0.456 6.341 1.00 98.50 203 PHE A CA 1
ATOM 1482 C C . PHE A 1 203 ? -8.218 0.255 5.268 1.00 98.50 203 PHE A C 1
ATOM 1484 O O . PHE A 1 203 ? -9.386 0.558 5.525 1.00 98.50 203 PHE A O 1
ATOM 1491 N N . LEU A 1 204 ? -7.705 0.513 4.063 1.00 98.56 204 LEU A N 1
ATOM 1492 C CA . LEU A 1 204 ? -8.439 1.296 3.059 1.00 98.56 204 LEU A CA 1
ATOM 1493 C C . LEU A 1 204 ? -9.559 0.503 2.380 1.00 98.56 204 LEU A C 1
ATOM 1495 O O . LEU A 1 204 ? -10.700 0.958 2.380 1.00 98.56 204 LEU A O 1
ATOM 1499 N N . GLN A 1 205 ? -9.274 -0.686 1.847 1.00 98.69 205 GLN A N 1
ATOM 1500 C CA . GLN A 1 205 ? -10.220 -1.451 1.025 1.00 98.69 205 GLN A CA 1
ATOM 1501 C C . GLN A 1 205 ? -11.579 -1.730 1.697 1.00 98.69 205 GLN A C 1
ATOM 1503 O O . GLN A 1 205 ? -12.590 -1.606 1.004 1.00 98.69 205 GLN A O 1
ATOM 1508 N N . PRO A 1 206 ? -11.686 -2.050 3.004 1.00 98.06 206 PRO A N 1
ATOM 1509 C CA . PRO A 1 206 ? -12.990 -2.218 3.647 1.00 98.06 206 PRO A CA 1
ATOM 1510 C C . PRO A 1 206 ? -13.821 -0.930 3.667 1.00 98.06 206 PRO A C 1
ATOM 1512 O O . PRO A 1 206 ? -15.046 -0.993 3.660 1.00 98.06 206 PRO A O 1
ATOM 1515 N N . ARG A 1 207 ? -13.162 0.237 3.680 1.00 97.81 207 ARG A N 1
ATOM 1516 C CA . ARG A 1 207 ? -13.809 1.558 3.698 1.00 97.81 207 ARG A CA 1
ATOM 1517 C C . ARG A 1 207 ? -14.127 2.046 2.294 1.00 97.81 207 ARG A C 1
ATOM 1519 O O . ARG A 1 207 ? -15.163 2.661 2.096 1.00 97.81 207 ARG A O 1
ATOM 1526 N N . THR A 1 208 ? -13.247 1.794 1.332 1.00 98.31 208 THR A N 1
ATOM 1527 C CA . THR A 1 208 ? -13.297 2.421 0.004 1.00 98.31 208 THR A CA 1
ATOM 1528 C C . THR A 1 208 ? -13.714 1.483 -1.124 1.00 98.31 208 THR A C 1
ATOM 1530 O O . THR A 1 208 ? -14.033 1.940 -2.221 1.00 98.31 208 THR A O 1
ATOM 1533 N N . GLY A 1 209 ? -13.725 0.174 -0.874 1.00 98.12 209 GLY A N 1
ATOM 1534 C CA . GLY A 1 209 ? -13.904 -0.847 -1.898 1.00 98.12 209 GLY A CA 1
ATOM 1535 C C . GLY A 1 209 ? -12.645 -1.085 -2.740 1.00 98.12 209 GLY A C 1
ATOM 1536 O O . GLY A 1 209 ? -11.597 -0.470 -2.549 1.00 98.12 209 GLY A O 1
ATOM 1537 N N . VAL A 1 210 ? -12.755 -2.017 -3.691 1.00 98.44 210 VAL A N 1
ATOM 1538 C CA . VAL A 1 210 ? -11.627 -2.459 -4.535 1.00 98.44 210 VAL A CA 1
ATOM 1539 C C . VAL A 1 210 ? -11.114 -1.329 -5.418 1.00 98.44 210 VAL A C 1
ATOM 1541 O O . VAL A 1 210 ? -9.928 -1.032 -5.389 1.00 98.44 210 VAL A O 1
ATOM 1544 N N . ALA A 1 211 ? -12.003 -0.672 -6.167 1.00 98.19 211 ALA A N 1
ATOM 1545 C CA . ALA A 1 211 ? -11.603 0.291 -7.191 1.00 98.19 211 ALA A CA 1
ATOM 1546 C C . ALA A 1 211 ? -10.795 1.464 -6.615 1.00 98.19 211 ALA A C 1
ATOM 1548 O O . ALA A 1 211 ? -9.714 1.767 -7.113 1.00 98.19 211 ALA A O 1
ATOM 1549 N N . LEU A 1 212 ? -11.285 2.094 -5.542 1.00 98.19 212 LEU A N 1
ATOM 1550 C CA . LEU A 1 212 ? -10.603 3.243 -4.947 1.00 98.19 212 LEU A CA 1
ATOM 1551 C C . LEU A 1 212 ? -9.343 2.828 -4.173 1.00 98.19 212 LEU A C 1
ATOM 1553 O O . LEU A 1 212 ? -8.341 3.528 -4.265 1.00 98.19 212 LEU A O 1
ATOM 1557 N N . SER A 1 213 ? -9.341 1.689 -3.467 1.00 98.50 213 SER A N 1
ATOM 1558 C CA . SER A 1 213 ? -8.104 1.180 -2.849 1.00 98.50 213 SER A CA 1
ATOM 1559 C C . SER A 1 213 ? -7.025 0.894 -3.901 1.00 98.50 213 SER A C 1
ATOM 1561 O O . SER A 1 213 ? -5.883 1.323 -3.746 1.00 98.50 213 SER A O 1
ATOM 1563 N N . THR A 1 214 ? -7.397 0.274 -5.026 1.00 98.62 214 THR A N 1
ATOM 1564 C CA . THR A 1 214 ? -6.478 0.041 -6.143 1.00 98.62 214 THR A CA 1
ATOM 1565 C C . THR A 1 214 ? -5.983 1.337 -6.770 1.00 98.62 214 THR A C 1
ATOM 1567 O O . THR A 1 214 ? -4.783 1.464 -6.992 1.00 98.62 214 THR A O 1
ATOM 1570 N N . ALA A 1 215 ? -6.859 2.316 -7.008 1.00 98.38 215 ALA A N 1
ATOM 1571 C CA . ALA A 1 215 ? -6.454 3.609 -7.552 1.00 98.38 215 ALA A CA 1
ATOM 1572 C C . ALA A 1 215 ? -5.449 4.326 -6.635 1.00 98.38 215 ALA A C 1
ATOM 1574 O O . ALA A 1 215 ? -4.430 4.815 -7.114 1.00 98.38 215 ALA A O 1
ATOM 1575 N N . LEU A 1 216 ? -5.688 4.336 -5.318 1.00 98.56 216 LEU A N 1
ATOM 1576 C CA . LEU A 1 216 ? -4.756 4.917 -4.345 1.00 98.56 216 LEU A CA 1
ATOM 1577 C C . LEU A 1 216 ? -3.420 4.157 -4.308 1.00 98.56 216 LEU A C 1
ATOM 1579 O O . LEU A 1 216 ? -2.374 4.787 -4.207 1.00 98.56 216 LEU A O 1
ATOM 1583 N N . PHE A 1 217 ? -3.437 2.828 -4.438 1.00 98.50 217 PHE A N 1
ATOM 1584 C CA . PHE A 1 217 ? -2.213 2.026 -4.517 1.00 98.50 217 PHE A CA 1
ATOM 1585 C C . PHE A 1 217 ? -1.386 2.347 -5.767 1.00 98.50 217 PHE A C 1
ATOM 1587 O O . PHE A 1 217 ? -0.177 2.518 -5.683 1.00 98.50 217 PHE A O 1
ATOM 1594 N N . VAL A 1 218 ? -2.028 2.472 -6.930 1.00 98.00 218 VAL A N 1
ATOM 1595 C CA . VAL A 1 218 ? -1.342 2.843 -8.179 1.00 98.00 218 VAL A CA 1
ATOM 1596 C C . VAL A 1 218 ? -0.788 4.265 -8.091 1.00 98.00 218 VAL A C 1
ATOM 1598 O O . VAL A 1 218 ? 0.347 4.504 -8.491 1.00 98.00 218 VAL A O 1
ATOM 1601 N N . LEU A 1 219 ? -1.552 5.203 -7.519 1.00 97.06 219 LEU A N 1
ATOM 1602 C CA . LEU A 1 219 ? -1.104 6.584 -7.322 1.00 97.06 219 LEU A CA 1
ATOM 1603 C C . LEU A 1 219 ? 0.123 6.686 -6.408 1.00 97.06 219 LEU A C 1
ATOM 1605 O O . LEU A 1 219 ? 0.997 7.504 -6.685 1.00 97.06 219 LEU A O 1
ATOM 1609 N N . ALA A 1 220 ? 0.232 5.829 -5.389 1.00 96.56 220 ALA A N 1
ATOM 1610 C CA . ALA A 1 220 ? 1.419 5.745 -4.532 1.00 96.56 220 ALA A CA 1
ATOM 1611 C C . ALA A 1 220 ? 2.715 5.445 -5.305 1.00 96.56 220 ALA A C 1
ATOM 1613 O O . ALA A 1 220 ? 3.799 5.793 -4.847 1.00 96.56 220 ALA A O 1
ATOM 1614 N N . HIS A 1 221 ? 2.593 4.869 -6.502 1.00 95.25 221 HIS A N 1
ATOM 1615 C CA . HIS A 1 221 ? 3.703 4.505 -7.378 1.00 95.25 221 HIS A CA 1
ATOM 1616 C C . HIS A 1 221 ? 3.833 5.430 -8.600 1.00 95.25 221 HIS A C 1
ATOM 1618 O O . HIS A 1 221 ? 4.604 5.151 -9.516 1.00 95.25 221 HIS A O 1
ATOM 1624 N N . ALA A 1 222 ? 3.086 6.541 -8.655 1.00 92.50 222 ALA A N 1
ATOM 1625 C CA . ALA A 1 222 ? 3.055 7.419 -9.828 1.00 92.50 222 ALA A CA 1
ATOM 1626 C C . ALA A 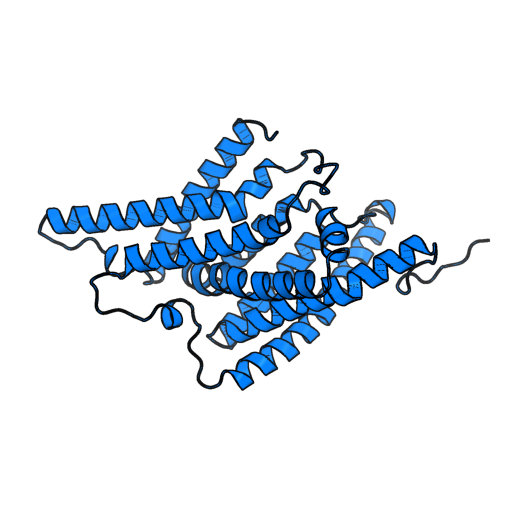1 222 ? 4.423 8.046 -10.164 1.00 92.50 222 ALA A C 1
ATOM 1628 O O . ALA A 1 222 ? 4.698 8.326 -11.328 1.00 92.50 222 ALA A O 1
ATOM 1629 N N . ASN A 1 223 ? 5.296 8.212 -9.166 1.00 88.19 223 ASN A N 1
ATOM 1630 C CA . ASN A 1 223 ? 6.653 8.752 -9.318 1.00 88.19 223 ASN A CA 1
ATOM 1631 C C . ASN A 1 223 ? 7.606 7.833 -10.097 1.00 88.19 223 ASN A C 1
ATOM 1633 O O . ASN A 1 223 ? 8.734 8.221 -10.381 1.00 88.19 223 ASN A O 1
ATOM 1637 N N . TYR A 1 224 ? 7.172 6.620 -10.430 1.00 87.06 224 TYR A N 1
ATOM 1638 C CA . TYR A 1 224 ? 7.902 5.762 -11.343 1.00 87.06 224 TYR A CA 1
ATOM 1639 C C . TYR A 1 224 ? 7.862 6.249 -12.790 1.00 87.06 224 TYR A C 1
ATOM 1641 O O . TYR A 1 224 ? 8.718 5.844 -13.566 1.00 87.06 224 TYR A O 1
ATOM 1649 N N . GLU A 1 225 ? 6.874 7.075 -13.155 1.00 84.12 225 GLU A N 1
ATOM 1650 C CA . GLU A 1 225 ? 6.756 7.714 -14.477 1.00 84.12 225 GLU A CA 1
ATOM 1651 C C . GLU A 1 225 ? 6.799 6.744 -15.674 1.00 84.12 225 GLU A C 1
ATOM 1653 O O . GLU A 1 225 ? 7.103 7.125 -16.801 1.00 84.12 225 GLU A O 1
ATOM 1658 N N . GLN A 1 226 ? 6.441 5.477 -15.450 1.00 88.00 226 GLN A N 1
ATOM 1659 C CA . GLN A 1 226 ? 6.442 4.434 -16.473 1.00 88.00 226 GLN A CA 1
ATOM 1660 C C . GLN A 1 226 ? 5.048 3.819 -16.619 1.00 88.00 226 GLN A C 1
ATOM 1662 O O . GLN A 1 226 ? 4.672 2.954 -15.821 1.00 88.00 226 GLN A O 1
ATOM 1667 N N . PRO A 1 227 ? 4.271 4.220 -17.647 1.00 89.56 227 PRO A N 1
ATOM 1668 C CA . PRO A 1 227 ? 2.889 3.776 -17.819 1.00 89.56 227 PRO A CA 1
ATOM 1669 C C . PRO A 1 227 ? 2.728 2.253 -17.846 1.00 89.56 227 PRO A C 1
ATOM 1671 O O . PRO A 1 227 ? 1.830 1.722 -17.196 1.00 89.56 227 PRO A O 1
ATOM 1674 N N . LEU A 1 228 ? 3.626 1.538 -18.537 1.00 91.31 228 LEU A N 1
ATOM 1675 C CA . LEU A 1 228 ? 3.580 0.075 -18.626 1.00 91.31 228 LEU A CA 1
ATOM 1676 C C . LEU A 1 228 ? 3.729 -0.586 -17.246 1.00 91.31 228 LEU A C 1
ATOM 1678 O O . LEU A 1 228 ? 3.017 -1.537 -16.929 1.00 91.31 228 LEU A O 1
ATOM 1682 N N . MET A 1 229 ? 4.591 -0.042 -16.386 1.00 92.12 229 MET A N 1
ATOM 1683 C CA . MET A 1 229 ? 4.744 -0.551 -15.027 1.00 92.12 229 MET A CA 1
ATOM 1684 C C . MET A 1 229 ? 3.532 -0.216 -14.149 1.00 92.12 229 MET A C 1
ATOM 1686 O O . MET A 1 229 ? 3.093 -1.068 -13.380 1.00 92.12 229 MET A O 1
ATOM 1690 N N . LEU A 1 230 ? 2.927 0.968 -14.301 1.00 94.44 230 LEU A N 1
ATOM 1691 C CA . LEU A 1 230 ? 1.687 1.312 -13.593 1.00 94.44 230 LEU A CA 1
ATOM 1692 C C . LEU A 1 230 ? 0.527 0.373 -13.960 1.00 94.44 230 LEU A C 1
ATOM 1694 O O . LEU A 1 230 ? -0.287 0.054 -13.093 1.00 94.44 230 LEU A O 1
ATOM 1698 N N . VAL A 1 231 ? 0.471 -0.127 -15.201 1.00 95.88 231 VAL A N 1
ATOM 1699 C CA . VAL A 1 231 ? -0.472 -1.189 -15.595 1.00 95.88 231 VAL A CA 1
ATOM 1700 C C . VAL A 1 231 ? -0.205 -2.474 -14.806 1.00 95.88 231 VAL A C 1
ATOM 1702 O O . VAL A 1 231 ? -1.139 -3.048 -14.247 1.00 95.88 231 VAL A O 1
ATOM 1705 N N . GLY A 1 232 ? 1.057 -2.902 -14.697 1.00 96.69 232 GLY A N 1
ATOM 1706 C CA . GLY A 1 232 ? 1.442 -4.063 -13.885 1.00 96.69 232 GLY A CA 1
ATOM 1707 C C . GLY A 1 232 ? 1.045 -3.909 -12.412 1.00 96.69 232 GLY A C 1
ATOM 1708 O O . GLY A 1 232 ? 0.398 -4.789 -11.845 1.00 96.69 232 GLY A O 1
ATOM 1709 N N . ILE A 1 233 ? 1.339 -2.750 -11.818 1.00 97.44 233 ILE A N 1
ATOM 1710 C CA . ILE A 1 233 ? 0.988 -2.401 -10.431 1.00 97.44 233 ILE A CA 1
ATOM 1711 C C . ILE A 1 233 ? -0.534 -2.388 -10.229 1.00 97.44 233 ILE A C 1
ATOM 1713 O O . ILE A 1 233 ? -1.034 -2.888 -9.217 1.00 97.44 233 ILE A O 1
ATOM 1717 N N . ALA A 1 234 ? -1.296 -1.869 -11.196 1.00 98.31 234 ALA A N 1
ATOM 1718 C CA . ALA A 1 234 ? -2.755 -1.889 -11.153 1.00 98.31 234 ALA A CA 1
ATOM 1719 C C . ALA A 1 234 ? -3.302 -3.323 -11.155 1.00 98.31 234 ALA A C 1
ATOM 1721 O O . ALA A 1 234 ? -4.165 -3.652 -10.339 1.00 98.31 234 ALA A O 1
ATOM 1722 N N . LEU A 1 235 ? -2.777 -4.194 -12.022 1.00 98.19 235 LEU A N 1
ATOM 1723 C CA . LEU A 1 235 ? -3.180 -5.600 -12.097 1.00 98.19 235 LEU A CA 1
ATOM 1724 C C . LEU A 1 235 ? -2.856 -6.358 -10.810 1.00 98.19 235 LEU A C 1
ATOM 1726 O O . LEU A 1 235 ? -3.728 -7.046 -10.279 1.00 98.19 235 LEU A O 1
ATOM 1730 N N . LEU A 1 236 ? -1.647 -6.191 -10.271 1.00 98.31 236 LEU A N 1
ATOM 1731 C CA . LEU A 1 236 ? -1.258 -6.774 -8.984 1.00 98.31 236 LEU A CA 1
ATOM 1732 C C . LEU A 1 236 ? -2.195 -6.334 -7.868 1.00 98.31 236 LEU A C 1
ATOM 1734 O O . LEU A 1 236 ? -2.732 -7.160 -7.132 1.00 98.31 236 LEU A O 1
ATOM 1738 N N . SER A 1 237 ? -2.469 -5.034 -7.801 1.00 98.56 237 SER A N 1
ATOM 1739 C CA . SER A 1 237 ? -3.372 -4.479 -6.806 1.00 98.56 237 SER A CA 1
ATOM 1740 C C . SER A 1 237 ? -4.781 -5.068 -6.895 1.00 98.56 237 SER A C 1
ATOM 1742 O O . SER A 1 237 ? -5.368 -5.385 -5.858 1.00 98.56 237 SER A O 1
ATOM 1744 N N . LEU A 1 238 ? -5.312 -5.272 -8.106 1.00 98.69 238 LEU A N 1
ATOM 1745 C CA . LEU A 1 238 ? -6.600 -5.939 -8.315 1.00 98.69 238 LEU A CA 1
ATOM 1746 C C . LEU A 1 238 ? -6.569 -7.405 -7.868 1.00 98.69 238 LEU A C 1
ATOM 1748 O O . LEU A 1 238 ? -7.509 -7.856 -7.210 1.00 98.69 238 LEU A O 1
ATOM 1752 N N . ILE A 1 239 ? -5.496 -8.138 -8.185 1.00 98.56 239 ILE A N 1
ATOM 1753 C CA . ILE A 1 239 ? -5.308 -9.532 -7.758 1.00 98.56 239 ILE A CA 1
ATOM 1754 C C . ILE A 1 239 ? -5.316 -9.614 -6.227 1.00 98.56 239 ILE A C 1
ATOM 1756 O O . ILE A 1 239 ? -6.087 -10.392 -5.659 1.00 98.56 239 ILE A O 1
ATOM 1760 N N . PHE A 1 240 ? -4.531 -8.776 -5.547 1.00 98.69 240 PHE A N 1
ATOM 1761 C CA . PHE A 1 240 ? -4.457 -8.729 -4.084 1.00 98.69 240 PHE A CA 1
ATOM 1762 C C . PHE A 1 240 ? -5.800 -8.344 -3.466 1.00 98.69 240 PHE A C 1
ATOM 1764 O O . PHE A 1 240 ? -6.301 -9.030 -2.572 1.00 98.69 240 PHE A O 1
ATOM 1771 N N . ALA A 1 241 ? -6.456 -7.313 -4.000 1.00 98.69 241 ALA A N 1
ATOM 1772 C CA . ALA A 1 241 ? -7.763 -6.890 -3.520 1.00 98.69 241 ALA A CA 1
ATOM 1773 C C . ALA A 1 241 ? -8.818 -8.003 -3.657 1.00 98.69 241 ALA A C 1
ATOM 1775 O O . ALA A 1 241 ? -9.644 -8.201 -2.756 1.00 98.69 241 ALA A O 1
ATOM 1776 N N . GLN A 1 242 ? -8.786 -8.765 -4.754 1.00 98.56 242 GLN A N 1
ATOM 1777 C CA . GLN A 1 242 ? -9.706 -9.875 -4.980 1.00 98.56 242 GLN A CA 1
ATOM 1778 C C . GLN A 1 242 ? -9.369 -11.106 -4.122 1.00 98.56 242 GLN A C 1
ATOM 1780 O O . GLN A 1 242 ? -10.292 -11.767 -3.639 1.00 98.56 242 GLN A O 1
ATOM 1785 N N . LEU A 1 243 ? -8.086 -11.374 -3.851 1.00 98.25 243 LEU A N 1
ATOM 1786 C CA . LEU A 1 243 ? -7.644 -12.372 -2.868 1.00 98.25 243 LEU A CA 1
ATOM 1787 C C . LEU A 1 243 ? -8.224 -12.071 -1.488 1.00 98.25 243 LEU A C 1
ATOM 1789 O O . LEU A 1 243 ? -8.822 -12.956 -0.876 1.00 98.25 243 LEU A O 1
ATOM 1793 N N . VAL A 1 244 ? -8.134 -10.820 -1.029 1.00 98.56 244 VAL A N 1
ATOM 1794 C CA . VAL A 1 244 ? -8.703 -10.410 0.263 1.00 98.56 244 VAL A CA 1
ATOM 1795 C C . VAL A 1 244 ? -10.222 -10.560 0.277 1.00 98.56 244 VAL A C 1
ATOM 1797 O O . VAL A 1 244 ? -10.779 -11.072 1.248 1.00 98.56 244 VAL A O 1
ATOM 1800 N N . ARG A 1 245 ? -10.920 -10.215 -0.814 1.00 98.06 245 ARG A N 1
ATOM 1801 C CA . ARG A 1 245 ? -12.375 -10.446 -0.915 1.00 98.06 245 ARG A CA 1
ATOM 1802 C C . ARG A 1 245 ? -12.748 -11.921 -0.853 1.00 98.06 245 ARG A C 1
ATOM 1804 O O . ARG A 1 245 ? -13.730 -12.271 -0.201 1.00 98.06 245 ARG A O 1
ATOM 1811 N N . TRP A 1 246 ? -11.992 -12.773 -1.539 1.00 98.12 246 TRP A N 1
ATOM 1812 C CA . TRP A 1 246 ? -12.249 -14.208 -1.581 1.00 98.12 246 TRP A CA 1
ATOM 1813 C C . TRP A 1 246 ? -11.965 -14.871 -0.232 1.00 98.12 246 TRP A C 1
ATOM 1815 O O . TRP A 1 246 ? -12.780 -15.645 0.269 1.00 98.12 246 TRP A O 1
ATOM 1825 N N . ARG A 1 247 ? -10.820 -14.551 0.372 1.00 97.88 247 ARG A N 1
ATOM 1826 C CA . ARG A 1 247 ? -10.308 -15.232 1.567 1.00 97.88 247 ARG A CA 1
ATOM 1827 C C . ARG A 1 247 ? -10.745 -14.583 2.872 1.00 97.88 247 ARG A C 1
ATOM 1829 O O . ARG A 1 247 ? -10.626 -15.210 3.921 1.00 97.88 247 ARG A O 1
ATOM 1836 N N . ARG A 1 248 ? -11.299 -13.368 2.804 1.00 97.38 248 ARG A N 1
ATOM 1837 C CA . ARG A 1 248 ? -11.797 -12.574 3.941 1.00 97.38 248 ARG A CA 1
ATOM 1838 C C . ARG A 1 248 ? -10.742 -12.327 5.025 1.00 97.38 248 ARG A C 1
ATOM 1840 O O . ARG A 1 248 ? -11.082 -12.127 6.184 1.00 97.38 248 ARG A O 1
ATOM 1847 N N . ASN A 1 249 ? -9.472 -12.362 4.637 1.00 98.38 249 ASN A N 1
ATOM 1848 C CA . ASN A 1 249 ? -8.314 -12.035 5.454 1.00 98.38 249 ASN A CA 1
ATOM 1849 C C . ASN A 1 249 ? -7.165 -11.610 4.521 1.00 98.38 249 ASN A C 1
ATOM 1851 O O . ASN A 1 249 ? -7.209 -11.906 3.322 1.00 98.38 249 ASN A O 1
ATOM 1855 N N . ILE A 1 250 ? -6.161 -10.912 5.050 1.00 98.56 250 ILE A N 1
ATOM 1856 C CA . ILE A 1 250 ? -5.114 -10.282 4.227 1.00 98.56 250 ILE A CA 1
ATOM 1857 C C . ILE A 1 250 ? -3.853 -11.137 4.031 1.00 98.56 250 ILE A C 1
ATOM 1859 O O . ILE A 1 250 ? -3.031 -10.809 3.181 1.00 98.56 250 ILE A O 1
ATOM 1863 N N . TRP A 1 251 ? -3.693 -12.254 4.751 1.00 98.69 251 TRP A N 1
ATOM 1864 C CA . TRP A 1 251 ? -2.476 -13.081 4.685 1.00 98.69 251 TRP A CA 1
ATOM 1865 C C . TRP A 1 251 ? -2.108 -13.573 3.276 1.00 98.69 251 TRP A C 1
ATOM 1867 O O . TRP A 1 251 ? -0.931 -13.486 2.924 1.00 98.69 251 TRP A O 1
ATOM 1877 N N . PRO A 1 252 ? -3.053 -14.046 2.436 1.00 98.75 252 PRO A N 1
ATOM 1878 C CA . PRO A 1 252 ? -2.722 -14.463 1.078 1.00 98.75 252 PRO A CA 1
ATOM 1879 C C . PRO A 1 252 ? -2.183 -13.312 0.231 1.00 98.75 252 PRO A C 1
ATOM 1881 O O . PRO A 1 252 ? -1.276 -13.526 -0.564 1.00 98.75 252 PRO A O 1
ATOM 1884 N N . ALA A 1 253 ? -2.719 -12.101 0.413 1.00 98.81 253 ALA A N 1
ATOM 1885 C CA . ALA A 1 253 ? -2.257 -10.916 -0.297 1.00 98.81 253 ALA A CA 1
ATOM 1886 C C . ALA A 1 253 ? -0.860 -10.490 0.177 1.00 98.81 253 ALA A C 1
ATOM 1888 O O . ALA A 1 253 ? 0.003 -10.274 -0.664 1.00 98.81 253 ALA A O 1
ATOM 1889 N N . ILE A 1 254 ? -0.602 -10.501 1.495 1.00 98.88 254 ILE A N 1
ATOM 1890 C CA . ILE A 1 254 ? 0.730 -10.233 2.076 1.00 98.88 254 ILE A CA 1
ATOM 1891 C C . ILE A 1 254 ? 1.794 -11.128 1.440 1.00 98.88 254 ILE A C 1
ATOM 1893 O O . ILE A 1 254 ? 2.834 -10.655 0.987 1.00 98.88 254 ILE A O 1
ATOM 1897 N N . VAL A 1 255 ? 1.533 -12.435 1.398 1.00 98.81 255 VAL A N 1
ATOM 1898 C CA . VAL A 1 255 ? 2.502 -13.404 0.878 1.00 98.81 255 VAL A CA 1
ATOM 1899 C C . VAL A 1 255 ? 2.636 -13.310 -0.636 1.00 98.81 255 VAL A C 1
ATOM 1901 O O . VAL A 1 255 ? 3.753 -13.388 -1.138 1.00 98.81 255 VAL A O 1
ATOM 1904 N N . ALA A 1 256 ? 1.531 -13.131 -1.366 1.00 98.81 256 ALA A N 1
ATOM 1905 C CA . ALA A 1 256 ? 1.574 -12.976 -2.817 1.00 98.81 256 ALA A CA 1
ATOM 1906 C C . ALA A 1 256 ? 2.367 -11.727 -3.225 1.00 98.81 256 ALA A C 1
ATOM 1908 O O . ALA A 1 256 ? 3.190 -11.808 -4.132 1.00 98.81 256 ALA A O 1
ATOM 1909 N N . HIS A 1 257 ? 2.159 -10.611 -2.524 1.00 98.81 257 HIS A N 1
ATOM 1910 C CA . HIS A 1 257 ? 2.877 -9.358 -2.732 1.00 98.81 257 HIS A CA 1
ATOM 1911 C C . HIS A 1 257 ? 4.367 -9.520 -2.416 1.00 98.81 257 HIS A C 1
ATOM 1913 O O . HIS A 1 257 ? 5.200 -9.320 -3.295 1.00 98.81 257 HIS A O 1
ATOM 1919 N N . ALA A 1 258 ? 4.711 -10.000 -1.217 1.00 98.75 258 ALA A N 1
ATOM 1920 C CA . ALA A 1 258 ? 6.109 -10.197 -0.838 1.00 98.75 258 ALA A CA 1
ATOM 1921 C C . ALA A 1 258 ? 6.848 -11.170 -1.772 1.00 98.75 258 ALA A C 1
ATOM 1923 O O . ALA A 1 258 ? 8.020 -10.960 -2.079 1.00 98.75 258 ALA A O 1
ATOM 1924 N N . LEU A 1 259 ? 6.178 -12.234 -2.235 1.00 98.62 259 LEU A N 1
ATOM 1925 C CA . LEU A 1 259 ? 6.746 -13.158 -3.216 1.00 98.62 259 LEU A CA 1
ATOM 1926 C C . LEU A 1 259 ? 6.975 -12.469 -4.562 1.00 98.62 259 LEU A C 1
ATOM 1928 O O . LEU A 1 259 ? 8.014 -12.697 -5.183 1.00 98.62 259 LEU A O 1
ATOM 1932 N N . PHE A 1 260 ? 6.013 -11.661 -5.017 1.00 98.31 260 PHE A N 1
ATOM 1933 C CA . PHE A 1 260 ? 6.129 -10.953 -6.282 1.00 98.31 260 PHE A CA 1
ATOM 1934 C C . PHE A 1 260 ? 7.371 -10.055 -6.281 1.00 98.31 260 PHE A C 1
ATOM 1936 O O . PHE A 1 260 ? 8.258 -10.234 -7.117 1.00 98.31 260 PHE A O 1
ATOM 1943 N N . ASP A 1 261 ? 7.500 -9.206 -5.265 1.00 97.56 261 ASP A N 1
ATOM 1944 C CA . ASP A 1 261 ? 8.637 -8.299 -5.104 1.00 97.56 261 ASP A CA 1
ATOM 1945 C C . ASP A 1 261 ? 9.961 -9.047 -4.937 1.00 97.56 261 ASP A C 1
ATOM 1947 O O . ASP A 1 261 ? 10.966 -8.685 -5.552 1.00 97.56 261 ASP A O 1
ATOM 1951 N N . ALA A 1 262 ? 9.968 -10.135 -4.160 1.00 97.88 262 ALA A N 1
ATOM 1952 C CA . ALA A 1 262 ? 11.174 -10.924 -3.941 1.00 97.88 262 ALA A CA 1
ATOM 1953 C C . ALA A 1 262 ? 11.682 -11.541 -5.247 1.00 97.88 262 ALA A C 1
ATOM 1955 O O . ALA A 1 262 ? 12.867 -11.442 -5.549 1.00 97.88 262 ALA A O 1
ATOM 1956 N N . VAL A 1 263 ? 10.805 -12.138 -6.056 1.00 97.12 263 VAL A N 1
ATOM 1957 C CA . VAL A 1 263 ? 11.192 -12.670 -7.372 1.00 97.12 263 VAL A CA 1
ATOM 1958 C C . VAL A 1 263 ? 11.674 -11.542 -8.287 1.00 97.12 263 VAL A C 1
ATOM 1960 O O . VAL A 1 263 ? 12.671 -11.717 -8.991 1.00 97.12 263 VAL A O 1
ATOM 1963 N N . GLN A 1 264 ? 11.041 -10.366 -8.236 1.00 95.19 264 GLN A N 1
ATOM 1964 C CA . GLN A 1 264 ? 11.448 -9.217 -9.042 1.00 95.19 264 GLN A CA 1
ATOM 1965 C C . GLN A 1 264 ? 12.874 -8.774 -8.689 1.00 95.19 264 GLN A C 1
ATOM 1967 O O . GLN A 1 264 ? 13.726 -8.665 -9.568 1.00 95.19 264 GLN A O 1
ATOM 1972 N N . LEU A 1 265 ? 13.157 -8.565 -7.402 1.00 95.38 265 LEU A N 1
ATOM 1973 C CA . LEU A 1 265 ? 14.416 -7.991 -6.914 1.00 95.38 265 LEU A CA 1
ATOM 1974 C C . LEU A 1 265 ? 15.564 -9.005 -6.787 1.00 95.38 265 LEU A C 1
ATOM 1976 O O . LEU A 1 265 ? 16.738 -8.621 -6.807 1.00 95.38 265 LEU A O 1
ATOM 1980 N N . LEU A 1 266 ? 15.255 -10.291 -6.613 1.00 95.88 266 LEU A N 1
ATOM 1981 C CA . LEU A 1 266 ? 16.260 -11.346 -6.446 1.00 95.88 266 LEU A CA 1
ATOM 1982 C C . LEU A 1 266 ? 16.579 -12.078 -7.747 1.00 95.88 266 LEU A C 1
ATOM 1984 O O . LEU A 1 266 ? 17.684 -12.599 -7.865 1.00 95.88 266 LEU A O 1
ATOM 1988 N N . VAL A 1 267 ? 15.639 -12.128 -8.695 1.00 94.81 267 VAL A N 1
ATOM 1989 C CA . VAL A 1 267 ? 15.778 -12.935 -9.915 1.00 94.81 267 VAL A CA 1
ATOM 1990 C C . VAL A 1 267 ? 15.648 -12.074 -11.163 1.00 94.81 267 VAL A C 1
ATOM 1992 O O . VAL A 1 267 ? 16.610 -11.956 -11.913 1.00 94.81 267 VAL A O 1
ATOM 1995 N N . VAL A 1 268 ? 14.487 -11.454 -11.384 1.00 92.62 268 VAL A N 1
ATOM 1996 C CA . VAL A 1 268 ? 14.157 -10.838 -12.682 1.00 92.62 268 VAL A CA 1
ATOM 1997 C C . VAL A 1 268 ? 15.037 -9.628 -12.984 1.00 92.62 268 VAL A C 1
ATOM 1999 O O . VAL A 1 268 ? 15.642 -9.570 -14.050 1.00 92.62 268 VAL A O 1
ATOM 2002 N N . VAL A 1 269 ? 15.139 -8.673 -12.056 1.00 91.44 269 VAL A N 1
ATOM 2003 C CA . VAL A 1 269 ? 15.923 -7.449 -12.269 1.00 91.44 269 VAL A CA 1
ATOM 2004 C C . VAL A 1 269 ? 17.423 -7.748 -12.351 1.00 91.44 269 VAL A C 1
ATOM 2006 O O . VAL A 1 269 ? 18.030 -7.309 -13.324 1.00 91.44 269 VAL A O 1
ATOM 2009 N N . PRO A 1 270 ? 18.042 -8.513 -11.424 1.00 91.88 270 PRO A N 1
ATOM 2010 C CA . PRO A 1 270 ? 19.454 -8.876 -11.557 1.00 91.88 270 PRO A CA 1
ATOM 2011 C C . PRO A 1 270 ? 19.773 -9.587 -12.877 1.00 91.88 270 PRO A C 1
ATOM 2013 O O . PRO A 1 270 ? 20.740 -9.226 -13.538 1.00 91.88 270 PRO A O 1
ATOM 2016 N N . MET A 1 271 ? 18.927 -10.535 -13.295 1.00 90.19 271 MET A N 1
ATOM 2017 C CA . MET A 1 271 ? 19.081 -11.233 -14.572 1.00 90.19 271 MET A CA 1
ATOM 2018 C C . MET A 1 271 ? 19.002 -10.263 -15.758 1.00 90.19 271 MET A C 1
ATOM 2020 O O . MET A 1 271 ? 19.828 -10.329 -16.661 1.00 90.19 271 MET A O 1
ATOM 2024 N N . ALA A 1 272 ? 18.029 -9.347 -15.761 1.00 86.94 272 ALA A N 1
ATOM 2025 C CA . ALA A 1 272 ? 17.883 -8.357 -16.825 1.00 86.94 272 ALA A CA 1
ATOM 2026 C C . ALA A 1 272 ? 19.098 -7.417 -16.921 1.00 86.94 272 ALA A C 1
ATOM 2028 O O . ALA A 1 272 ? 19.551 -7.126 -18.025 1.00 86.94 272 ALA A O 1
ATOM 2029 N N . LEU A 1 273 ? 19.646 -6.977 -15.783 1.00 84.94 273 LEU A N 1
ATOM 2030 C CA . LEU A 1 273 ? 20.847 -6.137 -15.744 1.00 84.94 273 LEU A CA 1
ATOM 2031 C C . LEU A 1 273 ? 22.080 -6.880 -16.281 1.00 84.94 273 LEU A C 1
ATOM 2033 O O . LEU A 1 273 ? 22.812 -6.323 -17.091 1.00 84.94 273 LEU A O 1
ATOM 2037 N N . GLU A 1 274 ? 22.263 -8.149 -15.913 1.00 85.69 274 GLU A N 1
ATOM 2038 C CA . GLU A 1 274 ? 23.362 -8.989 -16.408 1.00 85.69 274 GLU A CA 1
ATOM 2039 C C . GLU A 1 274 ? 23.311 -9.176 -17.936 1.00 85.69 274 GLU A C 1
ATOM 2041 O O . GLU A 1 274 ? 24.345 -9.125 -18.602 1.00 85.69 274 GLU A O 1
ATOM 2046 N N . PHE A 1 275 ? 22.116 -9.342 -18.518 1.00 79.56 275 PHE A N 1
ATOM 2047 C CA . PHE A 1 275 ? 21.950 -9.402 -19.977 1.00 79.56 275 PHE A CA 1
ATOM 2048 C C . PHE A 1 275 ? 22.314 -8.081 -20.663 1.00 79.56 275 PHE A C 1
ATOM 2050 O O . PHE A 1 275 ? 23.023 -8.089 -21.671 1.00 79.56 275 PHE A O 1
ATOM 2057 N N . LEU A 1 276 ? 21.869 -6.951 -20.103 1.00 77.88 276 LEU A N 1
ATOM 2058 C CA . LEU A 1 276 ? 22.192 -5.622 -20.628 1.00 77.88 276 LEU A CA 1
ATOM 2059 C C . LEU A 1 276 ? 23.702 -5.344 -20.577 1.00 77.88 276 LEU A C 1
ATOM 2061 O O . LEU A 1 276 ? 24.257 -4.834 -21.547 1.00 77.88 276 LEU A O 1
ATOM 2065 N N . GLU A 1 277 ? 24.378 -5.728 -19.491 1.00 78.00 277 GLU A N 1
ATOM 2066 C CA . GLU A 1 277 ? 25.834 -5.587 -19.342 1.00 78.00 277 GLU A CA 1
ATOM 2067 C C . GLU A 1 277 ? 26.623 -6.444 -20.344 1.00 78.00 277 GLU A C 1
ATOM 2069 O O . GLU A 1 277 ? 27.698 -6.043 -20.793 1.00 78.00 277 GLU A O 1
ATOM 2074 N N . ARG A 1 278 ? 26.094 -7.614 -20.725 1.00 78.00 278 ARG A N 1
ATOM 2075 C CA . ARG A 1 278 ? 26.722 -8.523 -21.700 1.00 78.00 278 ARG A CA 1
ATOM 2076 C C . ARG A 1 278 ? 26.514 -8.121 -23.159 1.00 78.00 278 ARG A C 1
ATOM 2078 O O . ARG A 1 278 ? 27.174 -8.688 -24.026 1.00 78.00 278 ARG A O 1
ATOM 2085 N N . GLY A 1 279 ? 25.619 -7.174 -23.449 1.00 61.44 279 GLY A N 1
ATOM 2086 C CA . GLY A 1 279 ? 25.265 -6.804 -24.824 1.00 61.44 279 GLY A CA 1
ATOM 2087 C C . GLY A 1 279 ? 24.541 -7.917 -25.596 1.00 61.44 279 GLY A C 1
ATOM 2088 O O . GLY A 1 279 ? 24.492 -7.883 -26.825 1.00 61.44 279 GLY A O 1
ATOM 2089 N N . GLU A 1 280 ? 23.991 -8.910 -24.894 1.00 58.25 280 GLU A N 1
ATOM 2090 C CA . GLU A 1 280 ? 23.182 -9.978 -25.479 1.00 58.25 280 GLU A CA 1
ATOM 2091 C C . GLU A 1 280 ? 21.719 -9.518 -25.538 1.00 58.25 280 GLU A C 1
ATOM 2093 O O . GLU A 1 280 ? 21.183 -8.999 -24.556 1.00 58.25 280 GLU A O 1
ATOM 2098 N N . ALA A 1 281 ? 21.043 -9.704 -26.679 1.00 53.09 281 ALA A N 1
ATOM 2099 C CA . ALA A 1 281 ? 19.598 -9.499 -26.726 1.00 53.09 281 ALA A CA 1
ATOM 2100 C C . ALA A 1 281 ? 18.952 -10.464 -25.720 1.00 53.09 281 ALA A C 1
ATOM 2102 O O . ALA A 1 281 ? 19.161 -11.676 -25.798 1.00 53.09 281 ALA A O 1
ATOM 2103 N N . GLY A 1 282 ? 18.213 -9.925 -24.745 1.00 49.62 282 GLY A N 1
ATOM 2104 C CA . GLY A 1 282 ? 17.593 -10.736 -23.700 1.00 49.62 282 GLY A CA 1
ATOM 2105 C C . GLY A 1 282 ? 16.706 -11.849 -24.285 1.00 49.62 282 GLY A C 1
ATOM 2106 O O . GLY A 1 282 ? 16.201 -11.715 -25.401 1.00 49.62 282 GLY A O 1
ATOM 2107 N N . PRO A 1 283 ? 16.435 -12.929 -23.529 1.00 49.03 283 PRO A N 1
ATOM 2108 C CA . PRO A 1 283 ? 15.780 -14.152 -24.026 1.00 49.03 283 PRO A CA 1
ATOM 2109 C C . PRO A 1 283 ? 14.332 -13.976 -24.532 1.00 49.03 283 PRO A C 1
ATOM 2111 O O . PRO A 1 283 ? 13.693 -14.946 -24.935 1.00 49.03 283 PRO A O 1
ATOM 2114 N N . TRP A 1 284 ? 13.803 -12.752 -24.509 1.00 52.12 284 TRP A N 1
ATOM 2115 C CA . TRP A 1 284 ? 12.418 -12.398 -24.816 1.00 52.12 284 TRP A CA 1
ATOM 2116 C C . TRP A 1 284 ? 12.242 -11.680 -26.163 1.00 52.12 284 TRP A C 1
ATOM 2118 O O . TRP A 1 284 ? 11.108 -11.405 -26.549 1.00 52.12 284 TRP A O 1
ATOM 2128 N N . LEU A 1 285 ? 13.329 -11.408 -26.894 1.00 37.97 285 LEU A N 1
ATOM 2129 C CA . LEU A 1 285 ? 13.286 -10.915 -28.271 1.00 37.97 285 LEU A CA 1
ATOM 2130 C C . LEU A 1 285 ? 13.927 -11.955 -29.198 1.00 37.97 285 LEU A C 1
ATOM 2132 O O . LEU A 1 285 ? 15.139 -12.167 -29.122 1.00 37.97 285 LEU A O 1
ATOM 2136 N N . PRO A 1 286 ? 13.169 -12.614 -30.094 1.00 36.53 286 PRO A N 1
ATOM 2137 C CA . PRO A 1 286 ? 13.797 -13.302 -31.205 1.00 36.53 286 PRO A CA 1
ATOM 2138 C C . PRO A 1 286 ? 14.470 -12.234 -32.068 1.00 36.53 286 PRO A C 1
ATOM 2140 O O . PRO A 1 286 ? 13.802 -11.386 -32.657 1.00 36.53 286 PRO A O 1
ATOM 2143 N N . ILE A 1 287 ? 15.801 -12.268 -32.119 1.00 40.97 287 ILE A N 1
ATOM 2144 C CA . ILE A 1 287 ? 16.588 -11.490 -33.071 1.00 40.97 287 ILE A CA 1
ATOM 2145 C C . ILE A 1 287 ? 16.153 -11.950 -34.467 1.00 40.97 287 ILE A C 1
ATOM 2147 O O . ILE A 1 287 ? 16.583 -12.996 -34.955 1.00 40.97 287 ILE A O 1
ATOM 2151 N N . ALA A 1 288 ? 15.269 -11.189 -35.108 1.00 37.72 288 ALA A N 1
ATOM 2152 C CA . ALA A 1 288 ? 15.132 -11.245 -36.551 1.00 37.72 288 ALA A CA 1
ATOM 2153 C C . ALA A 1 288 ? 16.409 -10.623 -37.120 1.00 37.72 288 ALA A C 1
ATOM 2155 O O . ALA A 1 288 ? 16.592 -9.408 -37.102 1.00 37.72 288 ALA A O 1
ATOM 2156 N N . GLY A 1 289 ? 17.337 -11.487 -37.527 1.00 40.31 289 GLY A N 1
ATOM 2157 C CA . GLY A 1 289 ? 18.591 -11.081 -38.136 1.00 40.31 289 GLY A CA 1
ATOM 2158 C C . GLY A 1 289 ? 18.368 -10.264 -39.406 1.00 40.31 289 GLY A C 1
ATOM 2159 O O . GLY A 1 289 ? 17.623 -10.679 -40.290 1.00 40.31 289 GLY A O 1
ATOM 2160 N N . LEU A 1 290 ? 19.075 -9.143 -39.488 1.00 37.03 290 LEU A N 1
ATOM 2161 C CA . LEU A 1 290 ? 19.463 -8.429 -40.701 1.00 37.03 290 LEU A CA 1
ATOM 2162 C C . LEU A 1 290 ? 20.880 -7.904 -40.381 1.00 37.03 290 LEU A C 1
ATOM 2164 O O . LEU A 1 290 ? 21.056 -7.231 -39.370 1.00 37.03 290 LEU A O 1
ATOM 2168 N N . GLY A 1 291 ? 21.959 -8.305 -41.054 1.00 35.81 291 GLY A N 1
ATOM 2169 C CA . GLY A 1 291 ? 22.050 -8.578 -42.484 1.00 35.81 291 GLY A CA 1
ATOM 2170 C C . GLY A 1 291 ? 22.223 -7.257 -43.203 1.00 35.81 291 GLY A C 1
ATOM 2171 O O . GLY A 1 291 ? 21.183 -6.595 -43.393 1.00 35.81 291 GLY A O 1
#

Nearest PDB structures (foldseek):
  7a69-assembly1_A  TM=1.398E-01  e=8.006E+00  Homo sapiens
  5koy-assembly1_A  TM=1.682E-01  e=9.097E+00  Mus musculus
  7a0g-assembly1_III  TM=1.225E-01  e=8.718E+00  Serratia marcescens

Mean predicted aligned error: 5.55 Å

Secondary structure (DSSP, 8-state):
---HHHHHHHHHHHHHHHHHHHHHHHHTT---GGG---SS-HHHHHHHHHHHHHHHHHHHHHHIIIIIHHHHTTTSPP-S--TT--TTHHHHHHHHHHHHHHHHHHHHHTTS----HHHHTT---S-HHHHHHHHHHHHHHHHHHHHHHHHHHHHHHHHHH-GGGS--S--THHHHHHTS-HHHHHHHHHHHHHHHHIIIIIIIHHHHHHHHHHHHHHHHTGGG--HHHHHHHHHHHHHHHHHHHHHSSSHHHHHHHHHHHHHIIIIIHHHHHHHHHHTPPPTTS------

Solvent-accessible surface area (backbone atoms only — not comparable to full-atom values): 15394 Å² total; per-residue (Å²): 130,64,53,70,66,40,52,52,50,22,48,51,50,13,45,53,48,24,52,49,43,52,52,36,15,46,76,65,71,62,62,40,73,35,45,53,64,58,91,70,65,64,73,55,31,53,52,9,50,52,32,39,53,52,41,37,52,52,43,12,53,48,34,20,72,58,22,35,40,26,62,29,47,60,92,51,82,71,79,93,68,62,89,84,61,59,76,66,63,80,47,47,64,43,52,50,44,51,50,49,54,52,51,39,45,46,44,21,42,66,97,51,97,68,81,52,70,50,58,67,36,26,64,59,70,97,50,63,71,61,33,45,52,51,2,48,55,49,16,57,50,44,52,55,52,43,51,55,50,52,50,52,53,48,51,51,41,34,76,75,61,34,71,84,65,52,85,89,68,79,49,73,66,56,63,55,51,38,72,44,59,69,70,55,40,46,49,48,17,50,44,48,15,45,35,48,38,45,43,41,57,19,54,37,21,76,31,54,35,61,69,52,26,32,51,48,56,36,38,39,52,47,61,54,77,43,70,72,55,48,52,46,49,40,52,51,38,50,52,35,46,49,43,26,67,75,67,64,25,39,54,28,28,23,37,15,44,16,46,44,45,30,46,40,45,71,45,52,49,48,51,52,51,54,29,60,76,67,71,47,82,50,99,86,55,85,80,77,84,74,134

Foldseek 3Di:
DFDPVLLVVLLVVLLVVLVLLQVLCVVLVNQFPLLDQDPDDPVSNVRNPVLSVVLSVLSSVLLSVQFSVLRSCPPPDDPPDCPPPDLVVLQVNLVSLVVSLVSNCCSRCPPHPDDDSCVLQQVDDPDLVVLLVLLQVLLVVLVVVLVVVLVVVQVVCCVPPNPVSADPDFQPVQVVLLPDPLVSLLVSLLSCLPSVLSRLQRPRCSRPNQPVSLNRQLSSVCNRVHVSVSVSSSSLSNSQNVSCVVRVGNSSSSNSRSSNSSCSSVPVSVLVVVCVVVVHDPPPDDPPDDD